Protein AF-A0A2M7PVF5-F1 (afdb_monomer_lite)

pLDDT: mean 81.65, std 15.54, range [36.31, 97.56]

Sequence (244 aa):
MSCNKRNDNIIDPTIKSVNDLKVPSDFDWKTTQTISVIVHLPAIGEVQPLIITNRDASRRYFRGYPEDGSRTINTKITIPAYMHELRLMYNGATGPNMVFITNNSLVYNFNNTTKSATSVGCDLDGFTTYSKGGWGSPANGNNVGQLRDQYFDQVYPGDFVVGNPAQFTVTFNASNDVETYLPGGGQPEVLTQDWLNPGGSEHLGNMADQIIAARLNRDYNQAGFLGVNSTYSLGELVFMDGPF

Secondary structure (DSSP, 8-state):
-PPPPP----------SGGG----TT----SEEEEEEEEE--SSS----EEEE-TTSSSEEEEE--TTS-SEEEEEEEEETT--EEEEE-TTS-S-EEEE-BTTEEEEEGGGTTT---------TT-----HHHHTS---TTSHHHHHHHHHHHH-SS-EEEE-TTS-EEEESSHHHHHHH-S--SS-----S-EES--TT----HHHHHHHHHHHHHHHHHTTSS---SS--GGG--------

Foldseek 3Di:
DDDDDDPPPPPPPPCPDPVSDDDDPPDDPDQKAKAWEKEQADPDDDWAWKWKAAPVRPGTFDTDTDPVPHRIDTDITMDGPPDQWIWIDDPVADDGDIFGQDPRYTHYYSNCRVPPPPCPVPCCPQQDADALQQLLDCDDDPTVLVVLQVCVCVLPVAWDWDDDPVAEIEIEGHSVLSNQPTPAADAADDDPHYHYSDGDPPGNHNVVSRRSRLVVSQSCQVSVSGTDDPPDRSVPDDDPDDDD

Radius of gyration: 26.04 Å; chains: 1; bounding box: 65×78×50 Å

Structure (mmCIF, N/CA/C/O backbone):
data_AF-A0A2M7PVF5-F1
#
_entry.id   AF-A0A2M7PVF5-F1
#
loop_
_atom_site.group_PDB
_atom_site.id
_atom_site.type_symbol
_atom_site.label_atom_id
_atom_site.label_alt_id
_atom_site.label_comp_id
_atom_site.label_asym_id
_atom_site.label_entity_id
_atom_site.label_seq_id
_atom_site.pdbx_PDB_ins_code
_atom_site.Cartn_x
_atom_site.Cartn_y
_atom_site.Cartn_z
_atom_site.occupancy
_atom_site.B_iso_or_equiv
_atom_site.auth_seq_id
_atom_site.auth_comp_id
_atom_site.auth_asym_id
_atom_site.auth_atom_id
_atom_site.pdbx_PDB_model_num
ATOM 1 N N . MET A 1 1 ? -13.019 -59.517 27.140 1.00 38.94 1 MET A N 1
ATOM 2 C CA . MET A 1 1 ? -11.780 -59.715 26.359 1.00 38.94 1 MET A CA 1
ATOM 3 C C . MET A 1 1 ? -11.103 -58.363 26.245 1.00 38.94 1 MET A C 1
ATOM 5 O O . MET A 1 1 ? -11.708 -57.442 25.720 1.00 38.94 1 MET A O 1
ATOM 9 N N . SER A 1 2 ? -9.948 -58.230 26.895 1.00 38.94 2 SER A N 1
ATOM 10 C CA . SER A 1 2 ? -9.222 -56.977 27.130 1.00 38.94 2 SER A CA 1
ATOM 11 C C . SER A 1 2 ? -8.133 -56.789 26.071 1.00 38.94 2 SER A C 1
ATOM 13 O O . SER A 1 2 ? -7.456 -57.758 25.725 1.00 38.94 2 SER A O 1
ATOM 15 N N . CYS A 1 3 ? -7.966 -55.565 25.568 1.00 36.31 3 CYS A N 1
ATOM 16 C CA . CYS A 1 3 ? -6.888 -55.189 24.655 1.00 36.31 3 CYS A CA 1
ATOM 17 C C . CYS A 1 3 ? -5.576 -54.983 25.429 1.00 36.31 3 CYS A C 1
ATOM 19 O O . CYS A 1 3 ? -5.509 -54.177 26.356 1.00 36.31 3 CYS A O 1
ATOM 21 N N . ASN A 1 4 ? -4.524 -55.692 25.017 1.00 45.06 4 ASN A N 1
ATOM 22 C CA . ASN A 1 4 ? -3.164 -55.529 25.529 1.00 45.06 4 ASN A CA 1
ATOM 23 C C . ASN A 1 4 ? -2.601 -54.145 25.170 1.00 45.06 4 ASN A C 1
ATOM 25 O O . ASN A 1 4 ? -2.528 -53.789 23.993 1.00 45.06 4 ASN A O 1
ATOM 29 N N . LYS A 1 5 ? -2.131 -53.395 26.174 1.00 41.81 5 LYS A N 1
ATOM 30 C CA . LYS A 1 5 ? -1.268 -52.225 25.963 1.00 41.81 5 LYS A CA 1
ATOM 31 C C . LYS A 1 5 ? 0.096 -52.702 25.455 1.00 41.81 5 LYS A C 1
ATOM 33 O O . LYS A 1 5 ? 0.780 -53.453 26.149 1.00 41.81 5 LYS A O 1
ATOM 38 N N . ARG A 1 6 ? 0.493 -52.256 24.259 1.00 43.78 6 ARG A N 1
ATOM 39 C CA . ARG A 1 6 ? 1.896 -52.294 23.832 1.00 43.78 6 ARG A CA 1
ATOM 40 C C . ARG A 1 6 ? 2.687 -51.316 24.693 1.00 43.78 6 ARG A C 1
ATOM 42 O O . ARG A 1 6 ? 2.272 -50.178 24.893 1.00 43.78 6 ARG A O 1
ATOM 49 N N . ASN A 1 7 ? 3.791 -51.810 25.231 1.00 50.38 7 ASN A N 1
ATOM 50 C CA . ASN A 1 7 ? 4.696 -51.083 26.100 1.00 50.38 7 ASN A CA 1
ATOM 51 C C . ASN A 1 7 ? 5.793 -50.459 25.227 1.00 50.38 7 ASN A C 1
ATOM 53 O O . ASN A 1 7 ? 6.917 -50.954 25.195 1.00 50.38 7 ASN A O 1
ATOM 57 N N . ASP A 1 8 ? 5.447 -49.417 24.473 1.00 48.19 8 ASP A N 1
ATOM 58 C CA . ASP A 1 8 ? 6.440 -48.640 23.735 1.00 48.19 8 ASP A CA 1
ATOM 59 C C . ASP A 1 8 ? 6.944 -47.533 24.662 1.00 48.19 8 ASP A C 1
ATOM 61 O O . ASP A 1 8 ? 6.365 -46.453 24.771 1.00 48.19 8 ASP A O 1
ATOM 65 N N . ASN A 1 9 ? 8.028 -47.842 25.378 1.00 46.47 9 ASN A N 1
ATOM 66 C CA . ASN A 1 9 ? 8.882 -46.845 26.015 1.00 46.47 9 ASN A CA 1
ATOM 67 C C . ASN A 1 9 ? 9.513 -45.982 24.912 1.00 46.47 9 ASN A C 1
ATOM 69 O O . ASN A 1 9 ? 10.656 -46.206 24.514 1.00 46.47 9 ASN A O 1
ATOM 73 N N . ILE A 1 10 ? 8.769 -45.000 24.403 1.00 45.19 10 ILE A N 1
ATOM 74 C CA . ILE A 1 10 ? 9.362 -43.886 23.669 1.00 45.19 10 ILE A CA 1
ATOM 75 C C . ILE A 1 10 ? 10.062 -43.040 24.727 1.00 45.19 10 ILE A C 1
ATOM 77 O O . ILE A 1 10 ? 9.450 -42.233 25.423 1.00 45.19 10 ILE A O 1
ATOM 81 N N . ILE A 1 11 ? 11.353 -43.305 24.902 1.00 49.53 11 ILE A N 1
ATOM 82 C CA . ILE A 1 11 ? 12.247 -42.409 25.622 1.00 49.53 11 ILE A CA 1
ATOM 83 C C . ILE A 1 11 ? 12.341 -41.164 24.747 1.00 49.53 11 ILE A C 1
ATOM 85 O O . ILE A 1 11 ? 13.079 -41.147 23.765 1.00 49.53 11 ILE A O 1
ATOM 89 N N . ASP A 1 12 ? 11.548 -40.153 25.077 1.00 51.88 12 ASP A N 1
ATOM 90 C CA . ASP A 1 12 ? 11.736 -38.808 24.555 1.00 51.88 12 ASP A CA 1
ATOM 91 C C . ASP A 1 12 ? 13.149 -38.368 24.982 1.00 51.88 12 ASP A C 1
ATOM 93 O O . ASP A 1 12 ? 13.435 -38.363 26.191 1.00 51.88 12 ASP A O 1
ATOM 97 N N . PRO A 1 13 ? 14.096 -38.138 24.050 1.00 59.81 13 PRO A N 1
ATOM 98 C CA . PRO A 1 13 ? 15.472 -37.845 24.410 1.00 59.81 13 PRO A CA 1
ATOM 99 C C . PRO A 1 13 ? 15.503 -36.496 25.122 1.00 59.81 13 PRO A C 1
ATOM 101 O O . PRO A 1 13 ? 15.512 -35.432 24.510 1.00 59.81 13 PRO A O 1
ATOM 104 N N . THR A 1 14 ? 15.520 -36.543 26.450 1.00 61.22 14 THR A N 1
ATOM 105 C CA . THR A 1 14 ? 15.727 -35.366 27.282 1.00 61.22 14 THR A CA 1
ATOM 106 C C . THR A 1 14 ? 17.152 -34.892 27.020 1.00 61.22 14 THR A C 1
ATOM 108 O O . THR A 1 14 ? 18.106 -35.518 27.476 1.00 61.22 14 THR A O 1
ATOM 111 N N . ILE A 1 15 ? 17.298 -33.820 26.241 1.00 59.94 15 ILE A N 1
ATOM 112 C CA . ILE A 1 15 ? 18.573 -33.134 26.014 1.00 59.94 15 ILE A CA 1
ATOM 113 C C . ILE A 1 15 ? 19.030 -32.587 27.376 1.00 59.94 15 ILE A C 1
ATOM 115 O O . ILE A 1 15 ? 18.396 -31.681 27.918 1.00 59.94 15 ILE A O 1
ATOM 119 N N . LYS A 1 16 ? 20.082 -33.164 27.973 1.00 69.75 16 LYS A N 1
ATOM 120 C CA . LYS A 1 16 ? 20.566 -32.797 29.323 1.00 69.75 16 LYS A CA 1
ATOM 121 C C . LYS A 1 16 ? 21.759 -31.847 29.282 1.00 69.75 16 LYS A C 1
ATOM 123 O O . LYS A 1 16 ? 22.075 -31.225 30.294 1.00 69.75 16 LYS A O 1
ATOM 128 N N . SER A 1 17 ? 22.427 -31.735 28.138 1.00 71.62 17 SER A N 1
ATOM 129 C CA . SER A 1 17 ? 23.569 -30.846 27.929 1.00 71.62 17 SER A CA 1
ATOM 130 C C . SER A 1 17 ? 23.665 -30.409 26.467 1.00 71.62 17 SER A C 1
ATOM 132 O O . SER A 1 17 ? 23.202 -31.108 25.570 1.00 71.62 17 SER A O 1
ATOM 134 N N . VAL A 1 18 ? 24.330 -29.278 26.210 1.00 67.25 18 VAL A N 1
ATOM 135 C CA . VAL A 1 18 ? 24.660 -28.794 24.853 1.00 67.25 18 VAL A CA 1
ATOM 136 C C . VAL A 1 18 ? 25.432 -29.853 24.051 1.00 67.25 18 VAL A C 1
ATOM 138 O O . VAL A 1 18 ? 25.310 -29.914 22.833 1.00 67.25 18 VAL A O 1
ATOM 141 N N . ASN A 1 19 ? 26.159 -30.743 24.733 1.00 70.50 19 ASN A N 1
ATOM 142 C CA . ASN A 1 19 ? 26.884 -31.856 24.114 1.00 70.50 19 ASN A CA 1
ATOM 143 C C . ASN A 1 19 ? 25.969 -32.959 23.541 1.00 70.50 19 ASN A C 1
ATOM 145 O O . ASN A 1 19 ? 26.438 -33.772 22.749 1.00 70.50 19 ASN A O 1
ATOM 149 N N . ASP A 1 20 ? 24.686 -32.986 23.917 1.00 73.81 20 ASP A N 1
ATOM 150 C CA . ASP A 1 20 ? 23.694 -33.934 23.390 1.00 73.81 20 ASP A CA 1
ATOM 151 C C . ASP A 1 20 ? 23.038 -33.421 22.091 1.00 73.81 20 ASP A C 1
ATOM 153 O O . ASP A 1 20 ? 22.273 -34.145 21.446 1.00 73.81 20 ASP A O 1
ATOM 157 N N . LEU A 1 21 ? 23.332 -32.177 21.684 1.00 72.25 21 LEU A N 1
ATOM 158 C CA . LEU A 1 21 ? 22.839 -31.597 20.438 1.00 72.25 21 LEU A CA 1
ATOM 159 C C . LEU A 1 21 ? 23.585 -32.210 19.247 1.00 72.25 21 LEU A C 1
ATOM 161 O O . LEU A 1 21 ? 24.752 -31.916 18.988 1.00 72.25 21 LEU A O 1
ATOM 165 N N . LYS A 1 22 ? 22.890 -33.052 18.481 1.00 76.56 22 LYS A N 1
ATOM 166 C CA . LYS A 1 22 ? 23.384 -33.547 17.194 1.00 76.56 22 LYS A CA 1
ATOM 167 C C . LYS A 1 22 ? 23.171 -32.474 16.133 1.00 76.56 22 LYS A C 1
ATOM 169 O O . LYS A 1 22 ? 22.054 -32.293 15.657 1.00 76.56 22 LYS A O 1
ATOM 174 N N . VAL A 1 23 ? 24.240 -31.775 15.765 1.00 69.62 23 VAL A N 1
ATOM 175 C CA . VAL A 1 23 ? 24.229 -30.895 14.593 1.00 69.62 23 VAL A CA 1
ATOM 176 C C . VAL A 1 23 ? 24.182 -31.778 13.338 1.00 69.62 23 VAL A C 1
ATOM 178 O O . VAL A 1 23 ? 25.039 -32.656 13.198 1.00 69.62 23 VAL A O 1
ATOM 181 N N . PRO A 1 24 ? 23.189 -31.603 12.448 1.00 71.12 24 PRO A N 1
ATOM 182 C CA . PRO A 1 24 ? 23.127 -32.327 11.183 1.00 71.12 24 PRO A CA 1
ATOM 183 C C . PRO A 1 24 ? 24.414 -32.147 10.365 1.00 71.12 24 PRO A C 1
ATOM 185 O O . PRO A 1 24 ? 25.023 -31.080 10.376 1.00 71.12 24 PRO A O 1
ATOM 188 N N . SER A 1 25 ? 24.853 -33.184 9.652 1.00 67.19 25 SER A N 1
ATOM 189 C CA . SER A 1 25 ? 26.101 -33.145 8.870 1.00 67.19 25 SER A CA 1
ATOM 190 C C . SER A 1 25 ? 26.062 -32.177 7.679 1.00 67.19 25 SER A C 1
ATOM 192 O O . SER A 1 25 ? 27.102 -31.842 7.122 1.00 67.19 25 SER A O 1
ATOM 194 N N . ASP A 1 26 ? 24.867 -31.752 7.283 1.00 63.41 26 ASP A N 1
ATOM 195 C CA . ASP A 1 26 ? 24.560 -30.769 6.243 1.00 63.41 26 ASP A CA 1
ATOM 196 C C . ASP A 1 26 ? 24.342 -29.351 6.800 1.00 63.41 26 ASP A C 1
ATOM 198 O O . ASP A 1 26 ? 24.035 -28.427 6.046 1.00 63.41 26 ASP A O 1
ATOM 202 N N . PHE A 1 27 ? 24.522 -29.151 8.108 1.00 61.06 27 PHE A N 1
ATOM 203 C CA . PHE A 1 27 ? 24.420 -27.837 8.729 1.00 61.06 27 PHE A CA 1
ATOM 204 C C . PHE A 1 27 ? 25.590 -26.940 8.294 1.00 61.06 27 PHE A C 1
ATOM 206 O O . PHE A 1 27 ? 26.737 -27.128 8.711 1.00 61.06 27 PHE A O 1
ATOM 213 N N . ASP A 1 28 ? 25.305 -25.937 7.459 1.00 63.91 28 ASP A N 1
ATOM 214 C CA . ASP A 1 28 ? 26.292 -24.930 7.067 1.00 63.91 28 ASP A CA 1
ATOM 215 C C . ASP A 1 28 ? 26.445 -23.891 8.189 1.00 63.91 28 ASP A C 1
ATOM 217 O O . ASP A 1 28 ? 25.577 -23.054 8.431 1.00 63.91 28 ASP A O 1
ATOM 221 N N . TRP A 1 29 ? 27.581 -23.939 8.884 1.00 67.50 29 TRP A N 1
ATOM 222 C CA . TRP A 1 29 ? 27.943 -23.006 9.956 1.00 67.50 29 TRP A CA 1
ATOM 223 C C . TRP A 1 29 ? 28.244 -21.584 9.450 1.00 67.50 29 TRP A C 1
ATOM 225 O O . TRP A 1 29 ? 28.550 -20.691 10.249 1.00 67.50 29 TRP A O 1
ATOM 235 N N . LYS A 1 30 ? 28.186 -21.340 8.134 1.00 73.44 30 LYS A N 1
ATOM 236 C CA . LYS A 1 30 ? 28.425 -20.016 7.559 1.00 73.44 30 LYS A CA 1
ATOM 237 C C . LYS A 1 30 ? 27.342 -19.027 7.971 1.00 73.44 30 LYS A C 1
ATOM 239 O O . LYS A 1 30 ? 26.206 -19.047 7.515 1.00 73.44 30 LYS A O 1
ATOM 244 N N . THR A 1 31 ? 27.760 -18.042 8.753 1.00 84.50 31 THR A N 1
ATOM 245 C CA . THR A 1 31 ? 26.940 -16.884 9.133 1.00 84.50 31 THR A CA 1
ATOM 246 C C . THR A 1 31 ? 26.796 -15.860 8.007 1.00 84.50 31 THR A C 1
ATOM 248 O O . THR A 1 31 ? 26.000 -14.924 8.112 1.00 84.50 31 THR A O 1
ATOM 251 N N . THR A 1 32 ? 27.557 -16.023 6.921 1.00 89.50 32 THR A N 1
ATOM 252 C CA . THR A 1 32 ? 27.556 -15.131 5.763 1.00 89.50 32 THR A CA 1
ATOM 253 C C . THR A 1 32 ? 27.497 -15.911 4.461 1.00 89.50 32 THR A C 1
ATOM 255 O O . THR A 1 32 ? 27.997 -17.028 4.361 1.00 89.50 32 THR A O 1
ATOM 258 N N . GLN A 1 33 ? 26.910 -15.291 3.450 1.00 89.94 33 GLN A N 1
ATOM 259 C CA . GLN A 1 33 ? 26.897 -15.771 2.082 1.00 89.94 33 GLN A CA 1
ATOM 260 C C . GLN A 1 33 ? 27.465 -14.689 1.169 1.00 89.94 33 GLN A C 1
ATOM 262 O O . GLN A 1 33 ? 27.233 -13.494 1.374 1.00 89.94 33 GLN A O 1
ATOM 267 N N . THR A 1 34 ? 28.203 -15.110 0.149 1.00 94.56 34 THR A N 1
ATOM 268 C CA . THR A 1 34 ? 28.569 -14.235 -0.962 1.00 94.56 34 THR A CA 1
ATOM 269 C C . THR A 1 34 ? 27.534 -14.404 -2.060 1.00 94.56 34 THR A C 1
ATOM 271 O O . THR A 1 34 ? 27.203 -15.531 -2.435 1.00 94.56 34 THR A O 1
ATOM 274 N N . ILE A 1 35 ? 27.030 -13.284 -2.566 1.00 93.94 35 ILE A N 1
ATOM 275 C CA . ILE A 1 35 ? 26.075 -13.258 -3.669 1.00 93.94 35 ILE A CA 1
ATOM 276 C C . ILE A 1 35 ? 26.649 -12.487 -4.853 1.00 93.94 35 ILE A C 1
ATOM 278 O O . ILE A 1 35 ? 27.395 -11.519 -4.673 1.00 93.94 35 ILE A O 1
ATOM 282 N N . SER A 1 36 ? 26.292 -12.918 -6.058 1.00 95.12 36 SER A N 1
ATOM 283 C CA . SER A 1 36 ? 26.512 -12.150 -7.283 1.00 95.12 36 SER A CA 1
ATOM 284 C C . SER A 1 36 ? 25.448 -11.061 -7.389 1.00 95.12 36 SER A C 1
ATOM 286 O O . SER A 1 36 ? 24.269 -11.320 -7.174 1.00 95.12 36 SER A O 1
ATOM 288 N N . VAL A 1 37 ? 25.859 -9.841 -7.712 1.00 95.00 37 VAL A N 1
ATOM 289 C CA . VAL A 1 37 ? 24.998 -8.664 -7.837 1.00 95.00 37 VAL A CA 1
ATOM 290 C C . VAL A 1 37 ? 25.127 -8.135 -9.252 1.00 95.00 37 VAL A C 1
ATOM 292 O O . VAL A 1 37 ? 26.201 -7.675 -9.640 1.00 95.00 37 VAL A O 1
ATOM 295 N N . ILE A 1 38 ? 24.030 -8.190 -10.001 1.00 93.12 38 ILE A N 1
ATOM 296 C CA . ILE A 1 38 ? 23.936 -7.680 -11.368 1.00 93.12 38 ILE A CA 1
ATOM 297 C C . ILE A 1 38 ? 22.840 -6.621 -11.391 1.00 93.12 38 ILE A C 1
ATOM 299 O O . ILE A 1 38 ? 21.656 -6.938 -11.287 1.00 93.12 38 ILE A O 1
ATOM 303 N N . VAL A 1 39 ? 23.228 -5.353 -11.491 1.00 92.69 39 VAL A N 1
ATOM 304 C CA . VAL A 1 39 ? 22.293 -4.227 -11.444 1.00 92.69 39 VAL A CA 1
ATOM 305 C C . VAL A 1 39 ? 22.476 -3.327 -12.651 1.00 92.69 39 VAL A C 1
ATOM 307 O O . VAL A 1 39 ? 23.522 -2.702 -12.809 1.00 92.69 39 VAL A O 1
ATOM 310 N N . HIS A 1 40 ? 21.441 -3.210 -13.474 1.00 91.19 40 HIS A N 1
ATOM 311 C CA . HIS A 1 40 ? 21.401 -2.233 -14.555 1.00 91.19 40 HIS A CA 1
ATOM 312 C C . HIS A 1 40 ? 20.873 -0.900 -14.014 1.00 91.19 40 HIS A C 1
ATOM 314 O O . HIS A 1 40 ? 19.737 -0.820 -13.553 1.00 91.19 40 HIS A O 1
ATOM 320 N N . LEU A 1 41 ? 21.710 0.132 -14.035 1.00 88.06 41 LEU A N 1
ATOM 321 C CA . LEU A 1 41 ? 21.402 1.499 -13.614 1.00 88.06 41 LEU A CA 1
ATOM 322 C C . LEU A 1 41 ? 20.475 2.196 -14.630 1.00 88.06 41 LEU A C 1
ATOM 324 O O . LEU A 1 41 ? 20.437 1.776 -15.793 1.00 88.06 41 LEU A O 1
ATOM 328 N N . PRO A 1 42 ? 19.743 3.260 -14.234 1.00 84.44 42 PRO A N 1
ATOM 329 C CA . PRO A 1 42 ? 18.903 4.033 -15.153 1.00 84.44 42 PRO A CA 1
ATOM 330 C C . PRO A 1 42 ? 19.675 4.463 -16.401 1.00 84.44 42 PRO A C 1
ATOM 332 O O . PRO A 1 42 ? 20.828 4.849 -16.272 1.00 84.44 42 PRO A O 1
ATOM 335 N N . ALA A 1 43 ? 19.062 4.421 -17.585 1.00 79.50 43 ALA A N 1
ATOM 336 C CA . ALA A 1 43 ? 19.691 4.669 -18.886 1.00 79.50 43 ALA A CA 1
ATOM 337 C C . ALA A 1 43 ? 19.951 6.155 -19.176 1.00 79.50 43 ALA A C 1
ATOM 339 O O . ALA A 1 43 ? 20.780 6.490 -20.021 1.00 79.50 43 ALA A O 1
ATOM 340 N N . ILE A 1 44 ? 19.250 7.036 -18.464 1.00 72.69 44 ILE A N 1
ATOM 341 C CA . ILE A 1 44 ? 19.313 8.491 -18.611 1.00 72.69 44 ILE A CA 1
ATOM 342 C C . ILE A 1 44 ? 19.898 9.144 -17.356 1.00 72.69 44 ILE A C 1
ATOM 344 O O . ILE A 1 44 ? 19.879 8.564 -16.271 1.00 72.69 44 ILE A O 1
ATOM 348 N N . GLY A 1 45 ? 20.410 10.365 -17.513 1.00 72.56 45 GLY A N 1
ATOM 349 C CA . GLY A 1 45 ? 21.034 11.131 -16.433 1.00 72.56 45 GLY A CA 1
ATOM 350 C C . GLY A 1 45 ? 22.459 10.683 -16.104 1.00 72.56 45 GLY A C 1
ATOM 351 O O . GLY A 1 45 ? 22.965 9.699 -16.648 1.00 72.56 45 GLY A O 1
ATOM 352 N N . GLU A 1 46 ? 23.109 11.426 -15.214 1.00 76.12 46 GLU A N 1
ATOM 353 C CA . GLU A 1 46 ? 24.469 11.134 -14.750 1.00 76.12 46 GLU A CA 1
ATOM 354 C C . GLU A 1 46 ? 24.546 9.793 -14.006 1.00 76.12 46 GLU A C 1
ATOM 356 O O . GLU A 1 46 ? 23.612 9.394 -13.298 1.00 76.12 46 GLU A O 1
ATOM 361 N N . VAL A 1 47 ? 25.674 9.093 -14.154 1.00 77.38 47 VAL A N 1
ATOM 362 C CA . VAL A 1 47 ? 25.934 7.853 -13.413 1.00 77.38 47 VAL A CA 1
ATOM 363 C C . VAL A 1 47 ? 26.256 8.203 -11.964 1.00 77.38 47 VAL A C 1
ATOM 365 O O . VAL A 1 47 ? 27.155 8.988 -11.674 1.00 77.38 47 VAL A O 1
ATOM 368 N N . GLN A 1 48 ? 25.508 7.608 -11.041 1.00 80.69 48 GLN A N 1
ATOM 369 C CA . GLN A 1 48 ? 25.627 7.837 -9.605 1.00 80.69 48 GLN A CA 1
ATOM 370 C C . GLN A 1 48 ? 25.919 6.523 -8.865 1.00 80.69 48 GLN A C 1
ATOM 372 O O . GLN A 1 48 ? 25.724 5.439 -9.417 1.00 80.69 48 GLN A O 1
ATOM 377 N N . PRO A 1 49 ? 26.411 6.563 -7.616 1.00 82.56 49 PRO A N 1
ATOM 378 C CA . PRO A 1 49 ? 26.649 5.342 -6.857 1.00 82.56 49 PRO A CA 1
ATOM 379 C C . PRO A 1 49 ? 25.340 4.632 -6.487 1.00 82.56 49 PRO A C 1
ATOM 381 O O . PRO A 1 49 ? 24.475 5.211 -5.828 1.00 82.56 49 PRO A O 1
ATOM 384 N N . LEU A 1 50 ? 25.248 3.344 -6.820 1.00 88.31 50 LEU A N 1
ATOM 385 C CA . LEU A 1 50 ? 24.287 2.418 -6.228 1.00 88.31 50 LEU A CA 1
ATOM 386 C C . LEU A 1 50 ? 24.642 2.191 -4.762 1.00 88.31 50 LEU A C 1
ATOM 388 O O . LEU A 1 50 ? 25.804 1.950 -4.431 1.00 88.31 50 LEU A O 1
ATOM 392 N N . ILE A 1 51 ? 23.635 2.195 -3.898 1.00 88.19 51 ILE A N 1
ATOM 393 C CA . ILE A 1 51 ? 23.752 1.800 -2.497 1.00 88.19 51 ILE A CA 1
ATOM 394 C C . ILE A 1 51 ? 22.890 0.557 -2.270 1.00 88.19 51 ILE A C 1
ATOM 396 O O . ILE A 1 51 ? 21.731 0.521 -2.680 1.00 88.19 51 ILE A O 1
ATOM 400 N N . ILE A 1 52 ? 23.453 -0.448 -1.596 1.00 92.44 52 ILE A N 1
ATOM 401 C CA . ILE A 1 52 ? 22.733 -1.660 -1.185 1.00 92.44 52 ILE A CA 1
ATOM 402 C C . ILE A 1 52 ? 22.759 -1.756 0.336 1.00 92.44 52 ILE A C 1
ATOM 404 O O . ILE A 1 52 ? 23.833 -1.727 0.949 1.00 92.44 52 ILE A O 1
ATOM 408 N N . THR A 1 53 ? 21.586 -1.894 0.943 1.00 89.25 53 THR A N 1
ATOM 409 C CA . THR A 1 53 ? 21.404 -2.017 2.392 1.00 89.25 53 THR A CA 1
ATOM 410 C C . THR A 1 53 ? 20.497 -3.192 2.740 1.00 89.25 53 THR A C 1
ATOM 412 O O . THR A 1 53 ? 19.881 -3.808 1.872 1.00 89.25 53 THR A O 1
ATOM 415 N N . ASN A 1 54 ? 20.384 -3.503 4.028 1.00 84.75 54 ASN A N 1
ATOM 416 C CA . ASN A 1 54 ? 19.238 -4.254 4.538 1.00 84.75 54 ASN A CA 1
ATOM 417 C C . ASN A 1 54 ? 17.949 -3.423 4.399 1.00 84.75 54 ASN A C 1
ATOM 419 O O . ASN A 1 54 ? 17.986 -2.226 4.092 1.00 84.75 54 ASN A O 1
ATOM 423 N N . ARG A 1 55 ? 16.805 -4.079 4.608 1.00 83.56 55 ARG A N 1
ATOM 424 C CA . ARG A 1 55 ? 15.462 -3.512 4.417 1.00 83.56 55 ARG A CA 1
ATOM 425 C C . ARG A 1 55 ? 15.256 -2.155 5.102 1.00 83.56 55 ARG A C 1
ATOM 427 O O . ARG A 1 55 ? 14.771 -1.217 4.475 1.00 83.56 55 ARG A O 1
ATOM 434 N N . ASP A 1 56 ? 15.646 -2.045 6.366 1.00 83.38 56 ASP A N 1
ATOM 435 C CA . ASP A 1 56 ? 15.500 -0.845 7.206 1.00 83.38 56 ASP A CA 1
ATOM 436 C C . ASP A 1 56 ? 16.593 0.218 6.961 1.00 83.38 56 ASP A C 1
ATOM 438 O O . ASP A 1 56 ? 16.565 1.283 7.571 1.00 83.38 56 ASP A O 1
ATOM 442 N N . ALA A 1 57 ? 17.548 -0.053 6.063 1.00 79.62 57 ALA A N 1
ATOM 443 C CA . ALA A 1 57 ? 18.726 0.769 5.792 1.00 79.62 57 ALA A CA 1
ATOM 444 C C . ALA A 1 57 ? 19.684 0.991 6.981 1.00 79.62 57 ALA A C 1
ATOM 446 O O . ALA A 1 57 ? 20.568 1.848 6.894 1.00 79.62 57 ALA A O 1
ATOM 447 N N . SER A 1 58 ? 19.592 0.195 8.050 1.00 81.69 58 SER A N 1
ATOM 448 C CA . SER A 1 58 ? 20.501 0.305 9.203 1.00 81.69 58 SER A CA 1
ATOM 449 C C . SER A 1 58 ? 21.917 -0.210 8.914 1.00 81.69 58 SER A C 1
ATOM 451 O O . SER A 1 58 ? 22.885 0.228 9.539 1.00 81.69 58 SER A O 1
ATOM 453 N N . ARG A 1 59 ? 22.076 -1.103 7.928 1.00 84.19 59 ARG A N 1
ATOM 454 C CA . ARG A 1 59 ? 23.356 -1.688 7.518 1.00 84.19 59 ARG A CA 1
ATOM 455 C C . ARG A 1 59 ? 23.537 -1.647 6.006 1.00 84.19 59 ARG A C 1
ATOM 457 O O . ARG A 1 59 ? 22.733 -2.170 5.239 1.00 84.19 59 ARG A O 1
ATOM 464 N N . ARG A 1 60 ? 24.666 -1.083 5.580 1.00 90.25 60 ARG A N 1
ATOM 465 C CA . ARG A 1 60 ? 25.082 -0.994 4.176 1.00 90.25 60 ARG A CA 1
ATOM 466 C C . ARG A 1 60 ? 26.068 -2.100 3.823 1.00 90.25 60 ARG A C 1
ATOM 468 O O . ARG A 1 60 ? 27.047 -2.302 4.535 1.00 90.25 60 ARG A O 1
ATOM 475 N N . TYR A 1 61 ? 25.823 -2.754 2.695 1.00 91.69 61 TYR A N 1
ATOM 476 C CA . TYR A 1 61 ? 26.652 -3.840 2.165 1.00 91.69 61 TYR A CA 1
ATOM 477 C C . TYR A 1 61 ? 27.446 -3.422 0.933 1.00 91.69 61 TYR A C 1
ATOM 479 O O . TYR A 1 61 ? 28.499 -3.990 0.664 1.00 91.69 61 TYR A O 1
ATOM 487 N N . PHE A 1 62 ? 26.963 -2.420 0.196 1.00 92.75 62 PHE A N 1
ATOM 488 C CA . PHE A 1 62 ? 27.633 -1.942 -1.007 1.00 92.75 62 PHE A CA 1
ATOM 489 C C . PHE A 1 62 ? 27.403 -0.450 -1.236 1.00 92.75 62 PHE A C 1
ATOM 491 O O . PHE A 1 62 ? 26.330 0.085 -0.936 1.00 92.75 62 PHE A O 1
ATOM 498 N N . ARG A 1 63 ? 28.422 0.204 -1.801 1.00 90.31 63 ARG A N 1
ATOM 499 C CA . ARG A 1 63 ? 28.335 1.519 -2.434 1.00 90.31 63 ARG A CA 1
ATOM 500 C C . ARG A 1 63 ? 29.330 1.570 -3.587 1.00 90.31 63 ARG A C 1
ATOM 502 O O . ARG A 1 63 ? 30.520 1.405 -3.343 1.00 90.31 63 ARG A O 1
ATOM 509 N N . GLY A 1 64 ? 28.864 1.849 -4.797 1.00 85.62 64 GLY A N 1
ATOM 510 C CA . GLY A 1 64 ? 29.746 1.945 -5.958 1.00 85.62 64 GLY A CA 1
ATOM 511 C C . GLY A 1 64 ? 29.001 2.246 -7.249 1.00 85.62 64 GLY A C 1
ATOM 512 O O . GLY A 1 64 ? 27.773 2.217 -7.287 1.00 85.62 64 GLY A O 1
ATOM 513 N N . TYR A 1 65 ? 29.755 2.545 -8.296 1.00 85.94 65 TYR A N 1
ATOM 514 C CA . TYR A 1 65 ? 29.273 2.770 -9.656 1.00 85.94 65 TYR A CA 1
ATOM 515 C C . TYR A 1 65 ? 30.246 2.102 -10.644 1.00 85.94 65 TYR A C 1
ATOM 517 O O . TYR A 1 65 ? 31.374 1.799 -10.251 1.00 85.94 65 TYR A O 1
ATOM 525 N N . PRO A 1 66 ? 29.834 1.830 -11.891 1.00 85.19 66 PRO A N 1
ATOM 526 C CA . PRO A 1 66 ? 30.722 1.254 -12.898 1.00 85.19 66 PRO A CA 1
ATOM 527 C C . PRO A 1 66 ? 31.829 2.239 -13.298 1.00 85.19 66 PRO A C 1
ATOM 529 O O . PRO A 1 66 ? 31.551 3.391 -13.625 1.00 85.19 66 PRO A O 1
ATOM 532 N N . GLU A 1 67 ? 33.085 1.793 -13.279 1.00 77.31 67 GLU A N 1
ATOM 533 C CA . GLU A 1 67 ? 34.253 2.616 -13.648 1.00 77.31 67 GLU A CA 1
ATOM 534 C C . GLU A 1 67 ? 34.510 2.642 -15.163 1.00 77.31 67 GLU A C 1
ATOM 536 O O . GLU A 1 67 ? 35.201 3.519 -15.672 1.00 77.31 67 GLU A O 1
ATOM 541 N N . ASP A 1 68 ? 33.921 1.697 -15.894 1.00 78.88 68 ASP A N 1
ATOM 542 C CA . ASP A 1 68 ? 34.044 1.525 -17.345 1.00 78.88 68 ASP A CA 1
ATOM 543 C C . ASP A 1 68 ? 33.071 2.405 -18.151 1.00 78.88 68 ASP A C 1
ATOM 545 O O . ASP A 1 68 ? 32.975 2.284 -19.372 1.00 78.88 68 ASP A O 1
ATOM 549 N N . GLY A 1 69 ? 32.317 3.275 -17.472 1.00 70.00 69 GLY A N 1
ATOM 550 C CA . GLY A 1 69 ? 31.264 4.089 -18.079 1.00 70.00 69 GLY A CA 1
ATOM 551 C C . GLY A 1 69 ? 30.030 3.288 -18.502 1.00 70.00 69 GLY A C 1
ATOM 552 O O . GLY A 1 69 ? 29.102 3.858 -19.081 1.00 70.00 69 GLY A O 1
ATOM 553 N N . SER A 1 70 ? 29.979 1.982 -18.214 1.00 83.94 70 SER A N 1
ATOM 554 C CA . SER A 1 70 ? 28.773 1.190 -18.423 1.00 83.94 70 SER A CA 1
ATOM 555 C C . SER A 1 70 ? 27.686 1.596 -17.425 1.00 83.94 70 SER A C 1
ATOM 557 O O . SER A 1 70 ? 27.920 2.248 -16.408 1.00 83.94 70 SER A O 1
ATOM 559 N N . ARG A 1 71 ? 26.450 1.184 -17.704 1.00 87.38 71 ARG A N 1
ATOM 560 C CA . ARG A 1 71 ? 25.326 1.316 -16.768 1.00 87.38 71 ARG A CA 1
ATOM 561 C C . ARG A 1 71 ? 24.995 -0.012 -16.098 1.00 87.38 71 ARG A C 1
ATOM 563 O O . ARG A 1 71 ? 23.855 -0.226 -15.712 1.00 87.38 71 ARG A O 1
ATOM 570 N N . THR A 1 72 ? 25.965 -0.918 -15.979 1.00 91.38 72 THR A N 1
ATOM 571 C CA . THR A 1 72 ? 25.756 -2.221 -15.340 1.00 91.38 72 THR A CA 1
ATOM 572 C C . THR A 1 72 ? 26.783 -2.435 -14.244 1.00 91.38 72 THR A C 1
ATOM 574 O O . THR A 1 72 ? 27.980 -2.484 -14.491 1.00 91.38 72 THR A O 1
ATOM 577 N N . ILE A 1 73 ? 26.308 -2.604 -13.017 1.00 91.81 73 ILE A N 1
ATOM 578 C CA . ILE A 1 73 ? 27.129 -3.050 -11.899 1.00 91.81 73 ILE A CA 1
ATOM 579 C C . ILE A 1 73 ? 27.100 -4.571 -11.896 1.00 91.81 73 ILE A C 1
ATOM 581 O O . ILE A 1 73 ? 26.039 -5.162 -11.728 1.00 91.81 73 ILE A O 1
ATOM 585 N N . ASN A 1 74 ? 28.263 -5.191 -12.061 1.00 93.06 74 ASN A N 1
ATOM 586 C CA . ASN A 1 74 ? 28.451 -6.626 -11.899 1.00 93.06 74 ASN A CA 1
ATOM 587 C C . ASN A 1 74 ? 29.523 -6.852 -10.831 1.00 93.06 74 ASN A C 1
ATOM 589 O O . ASN A 1 74 ? 30.702 -6.587 -11.058 1.00 93.06 74 ASN A O 1
ATOM 593 N N . THR A 1 75 ? 29.107 -7.260 -9.636 1.00 93.69 75 THR A N 1
ATOM 594 C CA . THR A 1 75 ? 30.007 -7.395 -8.485 1.00 93.69 75 THR A CA 1
ATOM 595 C C . THR A 1 75 ? 29.585 -8.540 -7.573 1.00 93.69 75 THR A C 1
ATOM 597 O O . THR A 1 75 ? 28.541 -9.159 -7.765 1.00 93.69 75 THR A O 1
ATOM 600 N N . LYS A 1 76 ? 30.400 -8.838 -6.563 1.00 95.44 76 LYS A N 1
ATOM 601 C CA . LYS A 1 76 ? 30.076 -9.795 -5.505 1.00 95.44 76 LYS A CA 1
ATOM 602 C C . LYS A 1 76 ? 30.060 -9.080 -4.166 1.00 95.44 76 LYS A C 1
ATOM 604 O O . LYS A 1 76 ? 30.972 -8.311 -3.870 1.00 95.44 76 LYS A O 1
ATOM 609 N N . ILE A 1 77 ? 29.050 -9.360 -3.349 1.00 94.19 77 ILE A N 1
ATOM 610 C CA . ILE A 1 77 ? 28.939 -8.797 -1.997 1.00 94.19 77 ILE A CA 1
ATOM 611 C C . ILE A 1 77 ? 28.753 -9.913 -0.974 1.00 94.19 77 ILE A C 1
ATOM 613 O O . ILE A 1 77 ? 28.160 -10.946 -1.280 1.00 94.19 77 ILE A O 1
ATOM 617 N N . THR A 1 78 ? 29.241 -9.694 0.245 1.00 94.88 78 THR A N 1
ATOM 618 C CA . THR A 1 78 ? 29.067 -10.622 1.367 1.00 94.88 78 THR A CA 1
ATOM 619 C C . THR A 1 78 ? 28.030 -10.068 2.332 1.00 94.88 78 THR A C 1
ATOM 621 O O . THR A 1 78 ? 28.155 -8.945 2.821 1.00 94.88 78 THR A O 1
ATOM 624 N N . ILE A 1 79 ? 27.009 -10.869 2.613 1.00 93.75 79 ILE A N 1
ATOM 625 C CA . ILE A 1 79 ? 25.872 -10.517 3.466 1.00 93.75 79 ILE A CA 1
ATOM 626 C C . ILE A 1 79 ? 25.625 -11.631 4.486 1.00 93.75 79 ILE A C 1
ATOM 628 O O . ILE A 1 79 ? 26.112 -12.745 4.297 1.00 93.75 79 ILE A O 1
ATOM 632 N N . PRO A 1 80 ? 24.870 -11.380 5.564 1.00 91.81 80 PRO A N 1
ATOM 633 C CA . PRO A 1 80 ? 24.440 -12.449 6.455 1.00 91.81 80 PRO A CA 1
ATOM 634 C C . PRO A 1 80 ? 23.650 -13.538 5.712 1.00 91.81 80 PRO A C 1
ATOM 636 O O . PRO A 1 80 ? 22.830 -13.233 4.846 1.00 91.81 80 PRO A O 1
ATOM 639 N N . ALA A 1 81 ? 23.881 -14.806 6.059 1.00 86.38 81 ALA A N 1
ATOM 640 C CA . ALA A 1 81 ? 23.261 -15.952 5.383 1.00 86.38 81 ALA A CA 1
ATOM 641 C C . ALA A 1 81 ? 21.726 -15.996 5.533 1.00 86.38 81 ALA A C 1
ATOM 643 O O . ALA A 1 81 ? 21.042 -16.504 4.654 1.00 86.38 81 ALA A O 1
ATOM 644 N N . TYR A 1 82 ? 21.181 -15.398 6.599 1.00 81.56 82 TYR A N 1
ATOM 645 C CA . TYR A 1 82 ? 19.734 -15.297 6.838 1.00 81.56 82 TYR A CA 1
ATOM 646 C C . TYR A 1 82 ? 19.028 -14.232 5.982 1.00 81.56 82 TYR A C 1
ATOM 648 O O . TYR A 1 82 ? 17.809 -14.088 6.049 1.00 81.56 82 TYR A O 1
ATOM 656 N N . MET A 1 83 ? 19.771 -13.408 5.239 1.00 82.44 83 MET A N 1
ATOM 657 C CA . MET A 1 83 ? 19.166 -12.355 4.432 1.00 82.44 83 MET A CA 1
ATOM 658 C C . MET A 1 83 ? 18.670 -12.916 3.103 1.00 82.44 83 MET A C 1
ATOM 660 O O . MET A 1 83 ? 19.459 -13.405 2.296 1.00 82.44 83 MET A O 1
ATOM 664 N N . HIS A 1 84 ? 17.370 -12.773 2.863 1.00 84.12 84 HIS A N 1
ATOM 665 C CA . HIS A 1 84 ? 16.713 -13.182 1.618 1.00 84.12 84 HIS A CA 1
ATOM 666 C C . HIS A 1 84 ? 16.268 -11.994 0.760 1.00 84.12 84 HIS A C 1
ATOM 668 O O . HIS A 1 84 ? 15.880 -12.178 -0.390 1.00 84.12 84 HIS A O 1
ATOM 674 N N . GLU A 1 85 ? 16.361 -10.776 1.294 1.00 86.81 85 GLU A N 1
ATOM 675 C CA . GLU A 1 85 ? 16.017 -9.538 0.604 1.00 86.81 85 GLU A CA 1
ATOM 676 C C . GLU A 1 85 ? 17.015 -8.423 0.929 1.00 86.81 85 GLU A C 1
ATOM 678 O O . GLU A 1 85 ? 17.607 -8.369 2.013 1.00 86.81 85 GLU A O 1
ATOM 683 N N . LEU A 1 86 ? 17.199 -7.518 -0.027 1.00 91.19 86 LEU A N 1
ATOM 684 C CA . LEU A 1 86 ? 18.047 -6.339 0.081 1.00 91.19 86 LEU A CA 1
ATOM 685 C C . LEU A 1 86 ? 17.313 -5.120 -0.462 1.00 91.19 86 LEU A C 1
ATOM 687 O O . LEU A 1 86 ? 16.479 -5.224 -1.359 1.00 91.19 86 LEU A O 1
ATOM 691 N N . ARG A 1 87 ? 17.665 -3.949 0.060 1.00 88.25 87 ARG A N 1
ATOM 692 C CA . ARG A 1 87 ? 17.183 -2.664 -0.436 1.00 88.25 87 ARG A CA 1
ATOM 693 C C . ARG A 1 87 ? 18.240 -2.037 -1.335 1.00 88.25 87 ARG A C 1
ATOM 695 O O . ARG A 1 87 ? 19.386 -1.862 -0.923 1.00 88.25 87 ARG A O 1
ATOM 702 N N . LEU A 1 88 ? 17.838 -1.663 -2.541 1.00 91.31 88 LEU A N 1
ATOM 703 C CA . LEU A 1 88 ? 18.629 -0.926 -3.515 1.00 91.31 88 LEU A CA 1
ATOM 704 C C . LEU A 1 88 ? 18.184 0.539 -3.534 1.00 91.31 88 LEU A C 1
ATOM 706 O O . LEU A 1 88 ? 16.997 0.873 -3.602 1.00 91.31 88 LEU A O 1
ATOM 710 N N . MET A 1 89 ? 19.162 1.432 -3.488 1.00 82.19 89 MET A N 1
ATOM 711 C CA . MET A 1 89 ? 18.957 2.872 -3.556 1.00 82.19 89 MET A CA 1
ATOM 712 C C . MET A 1 89 ? 19.854 3.444 -4.645 1.00 82.19 89 MET A C 1
ATOM 714 O O . MET A 1 89 ? 21.070 3.252 -4.628 1.00 82.19 89 MET A O 1
ATOM 718 N N . TYR A 1 90 ? 19.247 4.168 -5.575 1.00 83.50 90 TYR A N 1
ATOM 719 C CA . TYR A 1 90 ? 19.944 4.904 -6.617 1.00 83.50 90 TYR A CA 1
ATOM 720 C C . TYR A 1 90 ? 19.313 6.286 -6.716 1.00 83.50 90 TYR A C 1
ATOM 722 O O . TYR A 1 90 ? 18.093 6.413 -6.825 1.00 83.50 90 TYR A O 1
ATOM 730 N N . ASN A 1 91 ? 20.128 7.328 -6.622 1.00 70.25 91 ASN A N 1
ATOM 731 C CA . ASN A 1 91 ? 19.623 8.691 -6.657 1.00 70.25 91 ASN A CA 1
ATOM 732 C C . ASN A 1 91 ? 19.178 9.041 -8.088 1.00 70.25 91 ASN A C 1
ATOM 734 O O . ASN A 1 91 ? 19.924 8.842 -9.044 1.00 70.25 91 ASN A O 1
ATOM 738 N N . GLY A 1 92 ? 17.933 9.499 -8.229 1.00 63.38 92 GLY A N 1
ATOM 739 C CA . GLY A 1 92 ? 17.246 9.634 -9.519 1.00 63.38 92 GLY A CA 1
ATOM 740 C C . GLY A 1 92 ? 16.349 8.448 -9.903 1.00 63.38 92 GLY A C 1
ATOM 741 O O . GLY A 1 92 ? 15.656 8.535 -10.911 1.00 63.38 92 GLY A O 1
ATOM 742 N N . ALA A 1 93 ? 16.311 7.368 -9.111 1.00 66.19 93 ALA A N 1
ATOM 743 C CA . ALA A 1 93 ? 15.324 6.295 -9.258 1.00 66.19 93 ALA A CA 1
ATOM 744 C C . ALA A 1 93 ? 14.172 6.448 -8.247 1.00 66.19 93 ALA A C 1
ATOM 746 O O . ALA A 1 93 ? 14.382 6.868 -7.108 1.00 66.19 93 ALA A O 1
ATOM 747 N N . THR A 1 94 ? 12.951 6.091 -8.649 1.00 61.19 94 THR A N 1
ATOM 748 C CA . THR A 1 94 ? 11.753 6.184 -7.801 1.00 61.19 94 THR A CA 1
ATOM 749 C C . THR A 1 94 ? 11.580 4.936 -6.927 1.00 61.19 94 THR A C 1
ATOM 751 O O . THR A 1 94 ? 11.616 3.820 -7.432 1.00 61.19 94 THR A O 1
ATOM 754 N N . GLY A 1 95 ? 11.304 5.131 -5.632 1.00 64.44 95 GLY A N 1
ATOM 755 C CA . GLY A 1 95 ? 10.806 4.095 -4.714 1.00 64.44 95 GLY A CA 1
ATOM 756 C C . GLY A 1 95 ? 11.861 3.372 -3.854 1.00 64.44 95 GLY A C 1
ATOM 757 O O . GLY A 1 95 ? 13.068 3.494 -4.080 1.00 64.44 95 GLY A O 1
ATOM 758 N N . PRO A 1 96 ? 11.422 2.618 -2.825 1.00 59.50 96 PRO A N 1
ATOM 759 C CA . PRO A 1 96 ? 12.260 1.637 -2.145 1.00 59.50 96 PRO A CA 1
ATOM 760 C C . PRO A 1 96 ? 12.380 0.379 -3.020 1.00 59.50 96 PRO A C 1
ATOM 762 O O . PRO A 1 96 ? 11.438 -0.398 -3.137 1.00 59.50 96 PRO A O 1
ATOM 765 N N . ASN A 1 97 ? 13.539 0.169 -3.642 1.00 80.56 97 ASN A N 1
ATOM 766 C CA . ASN A 1 97 ? 13.754 -0.978 -4.527 1.00 80.56 97 ASN A CA 1
ATOM 767 C C . ASN A 1 97 ? 14.140 -2.199 -3.684 1.00 80.56 97 ASN A C 1
ATOM 769 O O . ASN A 1 97 ? 15.312 -2.386 -3.361 1.00 80.56 97 ASN A O 1
ATOM 773 N N . MET A 1 98 ? 13.156 -2.991 -3.267 1.00 85.19 98 MET A N 1
ATOM 774 C CA . MET A 1 98 ? 13.394 -4.251 -2.560 1.00 85.19 98 MET A CA 1
ATOM 775 C C . MET A 1 98 ? 13.627 -5.372 -3.570 1.00 85.19 98 MET A C 1
ATOM 777 O O . MET A 1 98 ? 12.862 -5.518 -4.521 1.00 85.19 98 MET A O 1
ATOM 781 N N . VAL A 1 99 ? 14.687 -6.154 -3.376 1.00 85.06 99 VAL A N 1
ATOM 782 C CA . VAL A 1 99 ? 15.075 -7.226 -4.297 1.00 85.06 99 VAL A CA 1
ATOM 783 C C . VAL A 1 99 ? 15.376 -8.493 -3.514 1.00 85.06 99 VAL A C 1
ATOM 785 O O . VAL A 1 99 ? 16.168 -8.477 -2.569 1.00 85.06 99 VAL A O 1
ATOM 788 N N . PHE A 1 100 ? 14.747 -9.591 -3.925 1.00 86.00 100 PHE A N 1
ATOM 789 C CA . PHE A 1 100 ? 14.975 -10.911 -3.351 1.00 86.00 100 PHE A CA 1
ATOM 790 C C . PHE A 1 100 ? 16.252 -11.547 -3.898 1.00 86.00 100 PHE A C 1
ATOM 792 O O . PHE A 1 100 ? 16.641 -11.335 -5.047 1.00 86.00 100 PHE A O 1
ATOM 799 N N . ILE A 1 101 ? 16.898 -12.347 -3.057 1.00 85.56 101 ILE A N 1
ATOM 800 C CA . ILE A 1 101 ? 18.082 -13.125 -3.410 1.00 85.56 101 ILE A CA 1
ATOM 801 C C . ILE A 1 101 ? 17.627 -14.531 -3.785 1.00 85.56 101 ILE A 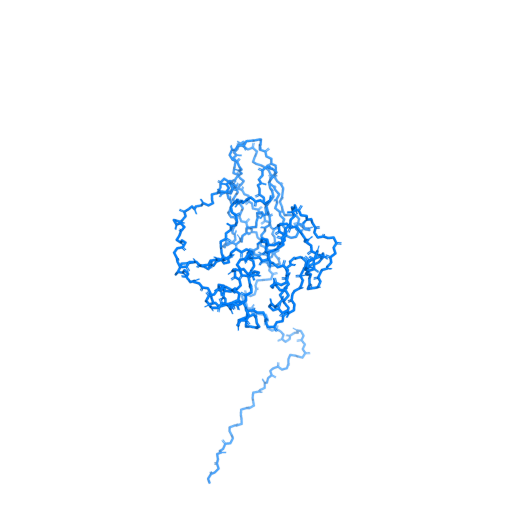C 1
ATOM 803 O O . ILE A 1 101 ? 17.015 -15.232 -2.981 1.00 85.56 101 ILE A O 1
ATOM 807 N N . THR A 1 102 ? 17.977 -14.965 -4.989 1.00 81.56 102 THR A N 1
ATOM 808 C CA . THR A 1 102 ? 17.658 -16.304 -5.500 1.00 81.56 102 THR A CA 1
ATOM 809 C C . THR A 1 102 ? 18.926 -16.957 -6.024 1.00 81.56 102 THR A C 1
ATOM 811 O O . THR A 1 102 ? 19.657 -16.332 -6.790 1.00 81.56 102 THR A O 1
ATOM 814 N N . ASN A 1 103 ? 19.202 -18.205 -5.634 1.00 84.94 103 ASN A N 1
ATOM 815 C CA . ASN A 1 103 ? 20.381 -18.960 -6.087 1.00 84.94 103 ASN A CA 1
ATOM 816 C C . ASN A 1 103 ? 21.708 -18.187 -5.918 1.00 84.94 103 ASN A C 1
ATOM 818 O O . ASN A 1 103 ? 22.511 -18.112 -6.847 1.00 84.94 103 ASN A O 1
ATOM 822 N N . ASN A 1 104 ? 21.914 -17.552 -4.756 1.00 86.56 104 ASN A N 1
ATOM 823 C CA . ASN A 1 104 ? 23.081 -16.700 -4.470 1.00 86.56 104 ASN A CA 1
ATOM 824 C C . ASN A 1 104 ? 23.286 -15.554 -5.478 1.00 86.56 104 ASN A C 1
ATOM 826 O O . ASN A 1 104 ? 24.406 -15.077 -5.673 1.00 86.56 104 ASN A O 1
ATOM 830 N N . SER A 1 105 ? 22.211 -15.097 -6.115 1.00 87.94 105 SER A N 1
ATOM 831 C CA . SER A 1 105 ? 22.235 -14.004 -7.075 1.00 87.94 105 SER A CA 1
ATOM 832 C C . SER A 1 105 ? 21.150 -12.982 -6.762 1.00 87.94 105 SER A C 1
ATOM 834 O O . SER A 1 105 ? 20.038 -13.327 -6.358 1.00 87.94 105 SER A O 1
ATOM 836 N N . LEU A 1 106 ? 21.495 -11.718 -6.967 1.00 90.81 106 LEU A N 1
ATOM 837 C CA . LEU A 1 106 ? 20.592 -10.583 -6.966 1.00 90.81 106 LEU A CA 1
ATOM 838 C C . LEU A 1 106 ? 20.703 -9.916 -8.331 1.00 90.81 106 LEU A C 1
ATOM 840 O O . LEU A 1 106 ? 21.771 -9.427 -8.706 1.00 90.81 106 LEU A O 1
ATOM 844 N N . VAL A 1 107 ? 19.591 -9.884 -9.059 1.00 88.62 107 VAL A N 1
ATOM 845 C CA . VAL A 1 107 ? 19.505 -9.244 -10.372 1.00 88.62 107 VAL A CA 1
ATOM 846 C C . VAL A 1 107 ? 18.451 -8.151 -10.313 1.00 88.62 107 VAL A C 1
ATOM 848 O O . VAL A 1 107 ? 17.331 -8.392 -9.869 1.00 88.62 107 VAL A O 1
ATOM 851 N N . TYR A 1 108 ? 18.804 -6.945 -10.751 1.00 88.88 108 TYR A N 1
ATOM 852 C CA . TYR A 1 108 ? 17.881 -5.817 -10.782 1.00 88.88 108 TYR A CA 1
ATOM 853 C C . TYR A 1 108 ? 18.119 -4.931 -12.001 1.00 88.88 108 TYR A C 1
ATOM 855 O O . TYR A 1 108 ? 19.251 -4.748 -12.442 1.00 88.88 108 TYR A O 1
ATOM 863 N N . ASN A 1 109 ? 17.063 -4.340 -12.548 1.00 88.94 109 ASN A N 1
ATOM 864 C CA . ASN A 1 109 ? 17.188 -3.387 -13.642 1.00 88.94 109 ASN A CA 1
ATOM 865 C C . ASN A 1 109 ? 16.331 -2.158 -13.358 1.00 88.94 109 ASN A C 1
ATOM 867 O O . ASN A 1 109 ? 15.108 -2.220 -13.438 1.00 88.94 109 ASN A O 1
ATOM 871 N N . PHE A 1 110 ? 16.980 -1.030 -13.077 1.00 83.06 110 PHE A N 1
ATOM 872 C CA . PHE A 1 110 ? 16.312 0.243 -12.828 1.00 83.06 110 PHE A CA 1
ATOM 873 C C . PHE A 1 110 ? 15.553 0.779 -14.051 1.00 83.06 110 PHE A C 1
ATOM 875 O O . PHE A 1 110 ? 14.637 1.583 -13.900 1.00 83.06 110 PHE A O 1
ATOM 882 N N . ASN A 1 111 ? 15.887 0.319 -15.260 1.00 77.75 111 ASN A N 1
ATOM 883 C CA . ASN A 1 111 ? 15.143 0.647 -16.482 1.00 77.75 111 ASN A CA 1
ATOM 884 C C . ASN A 1 111 ? 13.849 -0.154 -16.610 1.00 77.75 111 ASN A C 1
ATOM 886 O O . ASN A 1 111 ? 12.936 0.260 -17.312 1.00 77.75 111 ASN A O 1
ATOM 890 N N . ASN A 1 112 ? 13.741 -1.274 -15.893 1.00 70.25 112 ASN A N 1
ATOM 891 C CA . ASN A 1 112 ? 12.472 -1.983 -15.767 1.00 70.25 112 ASN A CA 1
ATOM 892 C C . ASN A 1 112 ? 11.561 -1.291 -14.737 1.00 70.25 112 ASN A C 1
ATOM 894 O O . ASN A 1 112 ? 10.382 -1.616 -14.648 1.00 70.25 112 ASN A O 1
ATOM 898 N N . THR A 1 113 ? 12.094 -0.328 -13.970 1.00 57.19 113 THR A N 1
ATOM 899 C CA . THR A 1 113 ? 11.376 0.409 -12.921 1.00 57.19 113 THR A CA 1
ATOM 900 C C . THR A 1 113 ? 11.212 1.905 -13.190 1.00 57.19 113 THR A C 1
ATOM 902 O O . THR A 1 113 ? 10.668 2.605 -12.337 1.00 57.19 113 THR A O 1
ATOM 905 N N . THR A 1 114 ? 11.552 2.419 -14.382 1.00 48.88 114 THR A N 1
ATOM 906 C CA . THR A 1 114 ? 10.757 3.526 -14.950 1.00 48.88 114 THR A CA 1
ATOM 907 C C . THR A 1 114 ? 9.369 2.957 -15.177 1.00 48.88 114 THR A C 1
ATOM 909 O O . THR A 1 114 ? 9.179 2.369 -16.232 1.00 48.88 114 THR A O 1
ATOM 912 N N . LYS A 1 115 ? 8.492 3.000 -14.154 1.00 42.09 115 LYS A N 1
ATOM 913 C CA . LYS A 1 115 ? 7.165 2.352 -14.083 1.00 42.09 115 LYS A CA 1
ATOM 914 C C . LYS A 1 115 ? 6.725 1.729 -15.418 1.00 42.09 115 LYS A C 1
ATOM 916 O O . LYS A 1 115 ? 5.930 2.297 -16.154 1.00 42.09 115 LYS A O 1
ATOM 921 N N . SER A 1 116 ? 7.272 0.555 -15.707 1.00 40.34 116 SER A N 1
ATOM 922 C CA . SER A 1 116 ? 6.703 -0.391 -16.642 1.00 40.34 116 SER A CA 1
ATOM 923 C C . SER A 1 116 ? 6.142 -1.433 -15.687 1.00 40.34 116 SER A C 1
ATOM 925 O O . SER A 1 116 ? 6.816 -2.373 -15.290 1.00 40.34 116 SER A O 1
ATO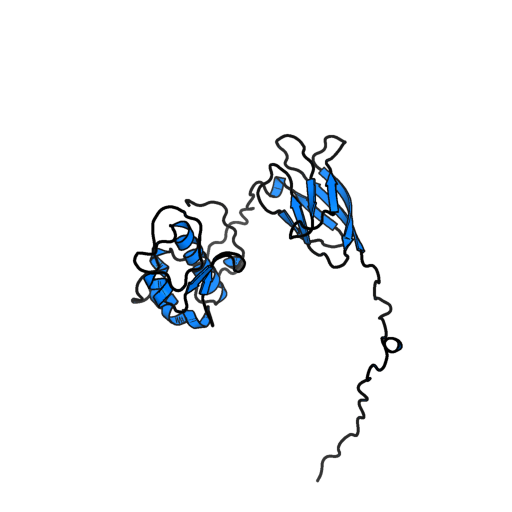M 927 N N . ALA A 1 117 ? 4.949 -1.203 -15.127 1.00 40.22 117 ALA A N 1
ATOM 928 C CA . ALA A 1 117 ? 3.781 -1.834 -15.728 1.00 40.22 117 ALA A CA 1
ATOM 929 C C . ALA A 1 117 ? 4.128 -2.375 -17.111 1.00 40.22 117 ALA A C 1
ATOM 931 O O . ALA A 1 117 ? 3.868 -1.759 -18.140 1.00 40.22 117 ALA A O 1
ATOM 932 N N . THR A 1 118 ? 4.704 -3.575 -17.127 1.00 38.06 118 THR A N 1
ATOM 933 C CA . THR A 1 118 ? 4.215 -4.494 -18.129 1.00 38.06 118 THR A CA 1
ATOM 934 C C . THR A 1 118 ? 2.708 -4.457 -17.938 1.00 38.06 118 THR A C 1
ATOM 936 O O . THR A 1 118 ? 2.186 -4.913 -16.923 1.00 38.06 118 THR A O 1
ATOM 939 N N . SER A 1 119 ? 2.007 -3.827 -18.876 1.00 43.94 119 SER A N 1
ATOM 940 C CA . SER A 1 119 ? 0.629 -4.180 -19.134 1.00 43.94 119 SER A CA 1
ATOM 941 C C . SER A 1 119 ? 0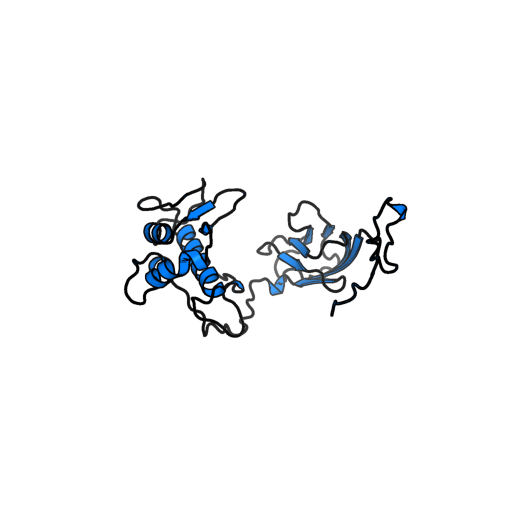.693 -5.625 -19.632 1.00 43.94 119 SER A C 1
ATOM 943 O O . SER A 1 119 ? 0.594 -5.894 -20.828 1.00 43.94 119 SER A O 1
ATOM 945 N N . VAL A 1 120 ? 0.961 -6.571 -18.725 1.00 44.72 120 VAL A N 1
ATOM 946 C CA . VAL A 1 120 ? 0.375 -7.897 -18.845 1.00 44.72 120 VAL A CA 1
ATOM 947 C C . VAL A 1 120 ? -1.089 -7.550 -18.965 1.00 44.72 120 VAL A C 1
ATOM 949 O O . VAL A 1 120 ? -1.577 -6.922 -18.029 1.00 44.72 120 VAL A O 1
ATOM 952 N N . GLY A 1 121 ? -1.667 -7.722 -20.166 1.00 47.41 121 GLY A N 1
ATOM 953 C CA . GLY A 1 121 ? -2.952 -7.122 -20.532 1.00 47.41 121 GLY A CA 1
ATOM 954 C C . GLY A 1 121 ? -3.848 -7.171 -19.313 1.00 47.41 121 GLY A C 1
ATOM 955 O O . GLY A 1 121 ? -4.099 -8.278 -18.848 1.00 47.41 121 GLY A O 1
ATOM 956 N N . CYS A 1 122 ? -4.099 -5.998 -18.705 1.00 53.66 122 CYS A N 1
ATOM 957 C CA . CYS A 1 122 ? -4.676 -5.918 -17.371 1.00 53.66 122 CYS A CA 1
ATOM 958 C C . CYS A 1 122 ? -6.031 -6.578 -17.485 1.00 53.66 122 CYS A C 1
ATOM 960 O O . CYS A 1 122 ? -6.980 -5.953 -17.957 1.00 53.66 122 CYS A O 1
ATOM 962 N N . ASP A 1 123 ? -6.081 -7.852 -17.131 1.00 62.91 123 ASP A N 1
ATOM 963 C CA . ASP A 1 123 ? -7.316 -8.578 -17.058 1.00 62.91 123 ASP A CA 1
ATOM 964 C C . ASP A 1 123 ? -7.989 -8.065 -15.796 1.00 62.91 123 ASP A C 1
ATOM 966 O O . ASP A 1 123 ? -7.764 -8.540 -14.685 1.00 62.91 123 ASP A O 1
ATOM 970 N N . LEU A 1 124 ? -8.686 -6.947 -15.976 1.00 70.00 124 LEU A N 1
ATOM 971 C CA . LEU A 1 124 ? -9.519 -6.352 -14.953 1.00 70.00 124 LEU A CA 1
ATOM 972 C C . LEU A 1 124 ? -10.850 -7.096 -14.862 1.00 70.00 124 LEU A C 1
ATOM 974 O O . LEU A 1 124 ? -11.641 -6.785 -13.968 1.00 70.00 124 LEU A O 1
ATOM 978 N N . ASP A 1 125 ? -11.105 -8.058 -15.760 1.00 77.75 125 ASP A N 1
ATOM 979 C CA . ASP A 1 125 ? -12.340 -8.816 -15.738 1.00 77.75 125 ASP A CA 1
ATOM 980 C C . ASP A 1 125 ? -12.440 -9.557 -14.409 1.00 77.75 125 ASP A C 1
ATOM 982 O O . ASP A 1 125 ? -11.486 -10.125 -13.872 1.00 77.75 125 ASP A O 1
ATOM 986 N N . GLY A 1 126 ? -13.631 -9.491 -13.832 1.00 78.69 126 GLY A N 1
ATOM 987 C CA . GLY A 1 126 ? -13.911 -10.101 -12.546 1.00 78.69 126 GLY A CA 1
ATOM 988 C C . GLY A 1 126 ? -13.490 -9.270 -11.336 1.00 78.69 126 GLY A C 1
ATOM 989 O O . GLY A 1 126 ? -14.080 -9.475 -10.282 1.00 78.69 126 GLY A O 1
ATOM 990 N N . PHE A 1 127 ? -12.600 -8.274 -11.434 1.00 86.19 127 PHE A N 1
ATOM 991 C CA . PHE A 1 127 ? -12.410 -7.356 -10.305 1.00 86.19 127 PHE A CA 1
ATOM 992 C C . PHE A 1 127 ? -13.617 -6.431 -10.142 1.00 86.19 127 PHE A C 1
ATOM 994 O O . PHE A 1 127 ? -14.119 -5.832 -11.089 1.00 86.19 127 PHE A O 1
ATOM 1001 N N . THR A 1 128 ? -14.081 -6.284 -8.903 1.00 89.94 128 THR A N 1
ATOM 1002 C CA . THR A 1 128 ? -15.121 -5.319 -8.532 1.00 89.94 128 THR A CA 1
ATOM 1003 C C . THR A 1 128 ? -14.587 -4.450 -7.409 1.00 89.94 128 THR A C 1
ATOM 1005 O O . THR A 1 128 ? -14.165 -4.968 -6.379 1.00 89.94 128 THR A O 1
ATOM 1008 N N . THR A 1 129 ? -14.603 -3.135 -7.606 1.00 91.31 129 THR A N 1
ATOM 1009 C CA . THR A 1 129 ? -14.215 -2.151 -6.593 1.00 91.31 129 THR A CA 1
ATOM 1010 C C . THR A 1 129 ? -15.281 -1.073 -6.483 1.00 91.31 129 THR A C 1
ATOM 1012 O O . THR A 1 129 ? -16.016 -0.793 -7.431 1.00 91.31 129 THR A O 1
ATOM 1015 N N . TYR A 1 130 ? -15.368 -0.464 -5.308 1.00 94.06 130 TYR A N 1
ATOM 1016 C CA . TYR A 1 130 ? -16.301 0.610 -5.014 1.00 94.06 130 TYR A CA 1
ATOM 1017 C C . TYR A 1 130 ? -15.554 1.868 -4.585 1.00 94.06 130 TYR A C 1
ATOM 1019 O O . TYR A 1 130 ? -14.467 1.820 -4.002 1.00 94.06 130 TYR A O 1
ATOM 1027 N N . SER A 1 131 ? -16.146 3.016 -4.902 1.00 93.69 131 SER A N 1
ATOM 1028 C CA . SER A 1 131 ? -15.613 4.317 -4.509 1.00 93.69 131 SER A CA 1
ATOM 1029 C C . SER A 1 131 ? -15.774 4.545 -3.006 1.00 93.69 131 SER A C 1
ATOM 1031 O O . SER A 1 131 ? -16.595 3.898 -2.351 1.00 93.69 131 SER A O 1
ATOM 1033 N N . LYS A 1 132 ? -15.063 5.545 -2.470 1.00 92.56 132 LYS A N 1
ATOM 1034 C CA . LYS A 1 132 ? -15.284 6.028 -1.099 1.00 92.56 132 LYS A CA 1
ATOM 1035 C C . LYS A 1 132 ? -16.755 6.356 -0.806 1.00 92.56 132 LYS A C 1
ATOM 1037 O O . LYS A 1 132 ? -17.251 6.028 0.261 1.00 92.56 132 LYS A O 1
ATOM 1042 N N . GLY A 1 133 ? -17.477 6.929 -1.775 1.00 92.44 133 GLY A N 1
ATOM 1043 C CA . GLY A 1 133 ? -18.904 7.233 -1.629 1.00 92.44 133 GLY A CA 1
ATOM 1044 C C . GLY A 1 133 ? -19.784 5.984 -1.613 1.00 92.44 133 GLY A C 1
ATOM 1045 O O . GLY A 1 133 ? -20.783 5.952 -0.904 1.00 92.44 133 GLY A O 1
ATOM 1046 N N . GLY A 1 134 ? -19.395 4.935 -2.344 1.00 94.56 134 GLY A N 1
ATOM 1047 C CA . GLY A 1 134 ? -20.051 3.634 -2.255 1.00 94.56 134 GLY A CA 1
ATOM 1048 C C . GLY A 1 134 ? -19.912 3.049 -0.853 1.00 94.56 134 GLY A C 1
ATOM 1049 O O . GLY A 1 134 ? -20.920 2.785 -0.207 1.00 94.56 134 GLY A O 1
ATOM 1050 N N . TRP A 1 135 ? -18.676 2.899 -0.368 1.00 96.19 135 TRP A N 1
ATOM 1051 C CA . TRP A 1 135 ? -18.391 2.337 0.960 1.00 96.19 135 TRP A CA 1
ATOM 1052 C C . TRP A 1 135 ? -18.999 3.135 2.119 1.00 96.19 135 TRP A C 1
ATOM 1054 O O . TRP A 1 135 ? -19.292 2.550 3.156 1.00 96.19 135 TRP A O 1
ATOM 1064 N N . GLY A 1 136 ? -19.214 4.438 1.935 1.00 94.94 136 GLY A N 1
ATOM 1065 C CA . GLY A 1 136 ? -19.916 5.314 2.875 1.00 94.94 136 GLY A CA 1
ATOM 1066 C C . GLY A 1 136 ? -21.435 5.382 2.708 1.00 94.94 136 GLY A C 1
ATOM 1067 O O . GLY A 1 136 ? -22.112 6.082 3.447 1.00 94.94 136 GLY A O 1
ATOM 1068 N N . SER A 1 137 ? -22.010 4.693 1.720 1.00 95.69 137 SER A N 1
ATOM 1069 C CA . SER A 1 137 ? -23.458 4.739 1.509 1.00 95.69 137 SER A CA 1
ATOM 1070 C C . SER A 1 137 ? -24.201 3.978 2.613 1.00 95.69 137 SER A C 1
ATOM 1072 O O . SER A 1 137 ? -23.747 2.895 2.997 1.00 95.69 137 SER A O 1
ATOM 1074 N N . PRO A 1 138 ? -25.381 4.462 3.049 1.00 95.50 138 PRO A N 1
ATOM 1075 C CA . PRO A 1 138 ? -26.267 3.695 3.912 1.00 95.50 138 PRO A CA 1
ATOM 1076 C C . PRO A 1 138 ? -26.631 2.361 3.276 1.00 95.50 138 PRO A C 1
ATOM 1078 O O . PRO A 1 138 ? -26.876 2.284 2.065 1.00 95.50 138 PRO A O 1
ATOM 1081 N N . ALA A 1 139 ? -26.704 1.310 4.082 1.00 95.12 139 ALA A N 1
ATOM 1082 C CA . ALA A 1 139 ? -27.028 -0.020 3.604 1.00 95.12 139 ALA A CA 1
ATOM 1083 C C . ALA A 1 139 ? -28.473 -0.084 3.071 1.00 95.12 139 AL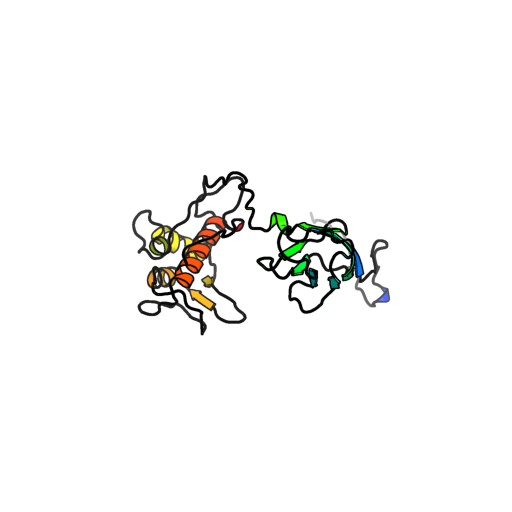A A C 1
ATOM 1085 O O . ALA A 1 139 ? -29.439 -0.118 3.833 1.00 95.12 139 ALA A O 1
ATOM 1086 N N . ASN A 1 140 ? -28.641 -0.164 1.747 1.00 92.38 140 ASN A N 1
ATOM 1087 C CA . ASN A 1 140 ? -29.952 -0.256 1.106 1.00 92.38 140 ASN A CA 1
ATOM 1088 C C . ASN A 1 140 ? -29.925 -1.145 -0.149 1.00 92.38 140 ASN A C 1
ATOM 1090 O O . ASN A 1 140 ? -29.139 -0.924 -1.074 1.00 92.38 140 ASN A O 1
ATOM 1094 N N . GLY A 1 141 ? -30.825 -2.131 -0.201 1.00 89.94 141 GLY A N 1
ATOM 1095 C CA . GLY A 1 141 ? -30.984 -3.014 -1.355 1.00 89.94 141 GLY A CA 1
ATOM 1096 C C . GLY A 1 141 ? -29.732 -3.850 -1.619 1.00 89.94 141 GLY A C 1
ATOM 1097 O O . GLY A 1 141 ? -29.292 -4.589 -0.751 1.00 89.94 141 GLY A O 1
ATOM 1098 N N . ASN A 1 142 ? -29.164 -3.726 -2.819 1.00 87.50 142 ASN A N 1
ATOM 1099 C CA . ASN A 1 142 ? -27.967 -4.466 -3.242 1.00 87.50 142 ASN A CA 1
ATOM 1100 C C . ASN A 1 142 ? -26.735 -3.553 -3.373 1.00 87.50 142 ASN A C 1
ATOM 1102 O O . ASN A 1 142 ? -25.882 -3.784 -4.229 1.00 87.50 142 ASN A O 1
ATOM 1106 N N . ASN A 1 143 ? -26.668 -2.462 -2.603 1.00 94.38 143 ASN A N 1
ATOM 1107 C CA . ASN A 1 143 ? -25.515 -1.563 -2.639 1.00 94.38 143 ASN A CA 1
ATOM 1108 C C . ASN A 1 143 ? -24.344 -2.088 -1.786 1.00 94.38 143 ASN A C 1
ATOM 1110 O O . ASN A 1 143 ? -24.492 -2.985 -0.960 1.00 94.38 143 ASN A O 1
ATOM 1114 N N . VAL A 1 144 ? -23.159 -1.503 -1.967 1.00 96.12 144 VAL A N 1
ATOM 1115 C CA . VAL A 1 144 ? -21.966 -1.909 -1.205 1.00 96.12 144 VAL A CA 1
ATOM 1116 C C . VAL A 1 144 ? -22.073 -1.585 0.294 1.00 96.12 144 VAL A C 1
ATOM 1118 O O . VAL A 1 144 ? -21.426 -2.251 1.090 1.00 96.12 144 VAL A O 1
ATOM 1121 N N . GLY A 1 145 ? -22.934 -0.648 0.708 1.00 96.50 145 GLY A N 1
ATOM 1122 C CA . GLY A 1 145 ? -23.238 -0.423 2.127 1.00 96.50 145 GLY A CA 1
ATOM 1123 C C . GLY A 1 145 ? -23.829 -1.668 2.803 1.00 96.50 145 GLY A C 1
ATOM 1124 O O . GLY A 1 145 ? -23.422 -2.022 3.903 1.00 96.50 145 GLY A O 1
ATOM 11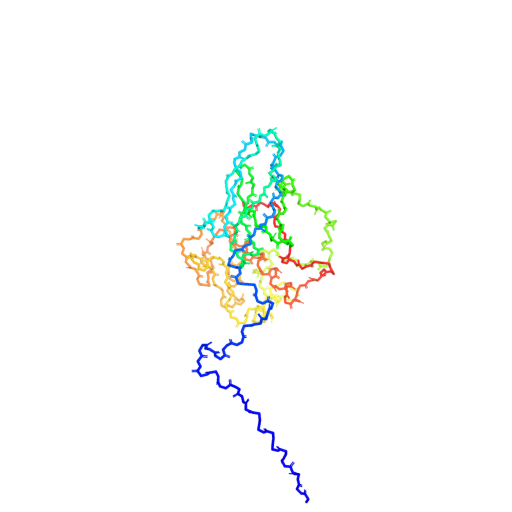25 N N . GLN A 1 146 ? -24.711 -2.403 2.110 1.00 96.31 146 GLN A N 1
ATOM 1126 C CA . GLN A 1 146 ? -25.224 -3.696 2.592 1.00 96.31 146 GLN A CA 1
ATOM 1127 C C . GLN A 1 146 ? -24.128 -4.755 2.667 1.00 96.31 146 GLN A C 1
ATOM 1129 O O . GLN A 1 146 ? -24.049 -5.480 3.654 1.00 96.31 146 GLN A O 1
ATOM 1134 N N . LEU A 1 147 ? -23.246 -4.812 1.663 1.00 96.19 147 LEU A N 1
ATOM 1135 C CA . LEU A 1 147 ? -22.101 -5.723 1.685 1.00 96.19 147 LEU A CA 1
ATOM 1136 C C . LEU A 1 147 ? -21.177 -5.424 2.874 1.00 96.19 147 LEU A C 1
ATOM 1138 O O . LEU A 1 147 ? -20.760 -6.346 3.573 1.00 96.19 147 LEU A O 1
ATOM 1142 N N . ARG A 1 148 ? -20.891 -4.138 3.109 1.00 97.06 148 ARG A N 1
ATOM 1143 C CA . ARG A 1 148 ? -20.091 -3.658 4.233 1.00 97.06 148 ARG A CA 1
ATOM 1144 C C . ARG A 1 148 ? -20.695 -4.136 5.549 1.00 97.06 148 ARG A C 1
ATOM 1146 O O . ARG A 1 148 ? -20.028 -4.833 6.296 1.00 97.06 148 ARG A O 1
ATOM 1153 N N . ASP A 1 149 ? -21.958 -3.820 5.811 1.00 96.94 149 ASP A N 1
ATOM 1154 C CA . ASP A 1 149 ? -22.593 -4.152 7.091 1.00 96.94 149 ASP A CA 1
ATOM 1155 C C . ASP A 1 149 ? -22.742 -5.658 7.312 1.00 96.94 149 ASP A C 1
ATOM 1157 O O . ASP A 1 149 ? -22.563 -6.143 8.425 1.00 96.94 149 ASP A O 1
ATOM 1161 N N . GLN A 1 150 ? -23.030 -6.416 6.254 1.00 96.19 150 GLN A N 1
ATOM 1162 C CA . GLN A 1 150 ? -23.232 -7.859 6.351 1.00 96.19 150 GLN A CA 1
ATOM 1163 C C . GLN A 1 150 ? -21.941 -8.628 6.668 1.00 96.19 150 GLN A C 1
ATOM 1165 O O . GLN A 1 150 ? -21.992 -9.656 7.350 1.00 96.19 150 GLN A O 1
ATOM 1170 N N . TYR A 1 151 ? -20.802 -8.176 6.139 1.00 96.81 151 TYR A N 1
ATOM 1171 C CA . TYR A 1 151 ? -19.556 -8.945 6.167 1.00 96.81 151 TYR A CA 1
ATOM 1172 C C . TYR A 1 151 ? -18.419 -8.275 6.943 1.00 96.81 151 TYR A C 1
ATOM 1174 O O . TYR A 1 151 ? -17.345 -8.869 7.031 1.00 96.81 151 TYR A O 1
ATOM 1182 N N . PHE A 1 152 ? -18.637 -7.101 7.547 1.00 97.06 152 PHE A N 1
ATOM 1183 C CA . PHE A 1 152 ? -17.596 -6.362 8.270 1.00 97.06 152 PHE A CA 1
ATOM 1184 C C . PHE A 1 152 ? -16.845 -7.228 9.279 1.00 97.06 152 PHE A C 1
ATOM 1186 O O . PHE A 1 152 ? -15.635 -7.361 9.152 1.00 97.06 152 PHE A O 1
ATOM 1193 N N . ASP A 1 153 ? -17.552 -7.903 10.185 1.00 96.00 153 ASP A N 1
ATOM 1194 C CA . ASP A 1 153 ? -16.932 -8.727 11.234 1.00 96.00 153 ASP A CA 1
ATOM 1195 C C . ASP A 1 153 ? -16.224 -9.979 10.679 1.00 96.00 153 ASP A C 1
ATOM 1197 O O . ASP A 1 153 ? -15.349 -10.558 11.324 1.00 96.00 153 ASP A O 1
ATOM 1201 N N . GLN A 1 154 ? -16.595 -10.424 9.472 1.00 95.25 154 GLN A N 1
ATOM 1202 C CA . GLN A 1 154 ? -15.930 -11.544 8.796 1.00 95.25 154 GLN A CA 1
ATOM 1203 C C . GLN A 1 154 ? -14.625 -11.096 8.131 1.00 95.25 154 GLN A C 1
ATOM 1205 O O . GLN A 1 154 ? -13.642 -11.836 8.143 1.00 95.25 154 GLN A O 1
ATOM 1210 N N . VAL A 1 155 ? -14.610 -9.890 7.557 1.00 96.19 155 VAL A N 1
ATOM 1211 C CA . VAL A 1 155 ? -13.413 -9.282 6.954 1.00 96.19 155 VAL A CA 1
ATOM 1212 C C . VAL A 1 155 ? -12.463 -8.760 8.036 1.00 96.19 155 VAL A C 1
ATOM 1214 O O . VAL A 1 155 ? -11.245 -8.889 7.911 1.00 96.19 155 VAL A O 1
ATOM 1217 N N . TYR A 1 156 ? -13.023 -8.231 9.122 1.00 96.44 156 TYR A N 1
ATOM 1218 C CA . TYR A 1 156 ? -12.325 -7.653 10.261 1.00 96.44 156 TYR A CA 1
ATOM 1219 C C . TYR A 1 156 ? -12.836 -8.294 11.563 1.00 96.44 156 TYR A C 1
ATOM 1221 O O . TYR A 1 156 ? -13.721 -7.752 12.214 1.00 96.44 156 TYR A O 1
ATOM 1229 N N . PRO A 1 157 ? -12.254 -9.427 12.006 1.00 91.44 157 PRO A N 1
ATOM 1230 C CA . PRO A 1 157 ? -12.592 -10.068 13.290 1.00 91.44 157 PRO A CA 1
ATOM 1231 C C . PRO A 1 157 ? -12.228 -9.247 14.547 1.00 91.44 157 PRO A C 1
ATOM 1233 O O . PRO A 1 157 ? -12.272 -9.756 15.666 1.00 91.44 157 PRO A O 1
ATOM 1236 N N . GLY A 1 158 ? -11.798 -8.005 14.353 1.00 89.56 158 GLY A N 1
ATOM 1237 C CA . GLY A 1 158 ? -11.397 -7.016 15.340 1.00 89.56 158 GLY A CA 1
ATOM 1238 C C . GLY A 1 158 ? -11.489 -5.647 14.671 1.00 89.56 158 GLY A C 1
ATOM 1239 O O . GLY A 1 158 ? -12.318 -5.448 13.789 1.00 89.56 158 GLY A O 1
ATOM 1240 N N . ASP A 1 159 ? -10.606 -4.720 15.020 1.00 93.56 159 ASP A N 1
ATOM 1241 C CA . ASP A 1 159 ? -10.706 -3.368 14.476 1.00 93.56 159 ASP A CA 1
ATOM 1242 C C . ASP A 1 159 ? -10.174 -3.259 13.041 1.00 93.56 159 ASP A C 1
ATOM 1244 O O . ASP A 1 159 ? -9.133 -3.826 12.684 1.00 93.56 159 ASP A O 1
ATOM 1248 N N . PHE A 1 160 ? -10.845 -2.446 12.224 1.00 96.88 160 PHE A N 1
ATOM 1249 C CA . PHE A 1 160 ? -10.318 -2.028 10.934 1.00 96.88 160 PHE A CA 1
ATOM 1250 C C . PHE A 1 160 ? -9.372 -0.838 11.123 1.00 96.88 160 PHE A C 1
ATOM 1252 O O . PHE A 1 160 ? -9.798 0.293 11.348 1.00 96.88 160 PHE A O 1
ATOM 1259 N N . VAL A 1 161 ? -8.069 -1.105 11.019 1.00 96.62 161 VAL A N 1
ATOM 1260 C CA . VAL A 1 161 ? -7.006 -0.114 11.240 1.00 96.62 161 VAL A CA 1
ATOM 1261 C C . VAL A 1 161 ? -6.302 0.237 9.929 1.00 96.62 161 VAL A C 1
ATOM 1263 O O . VAL A 1 161 ? -5.794 -0.635 9.216 1.00 96.62 161 VAL A O 1
ATOM 1266 N N . VAL A 1 162 ? -6.208 1.534 9.635 1.00 94.06 162 VAL A N 1
ATOM 1267 C CA . VAL A 1 162 ? -5.512 2.093 8.468 1.00 94.06 162 VAL A CA 1
ATOM 1268 C C . VAL A 1 162 ? -4.461 3.100 8.931 1.00 94.06 162 VAL A C 1
ATOM 1270 O O . VAL A 1 162 ? -4.742 3.964 9.750 1.00 94.06 162 VAL A O 1
ATOM 1273 N N . GLY A 1 163 ? -3.241 3.021 8.399 1.00 91.19 163 GLY A N 1
ATOM 1274 C CA . GLY A 1 163 ? -2.150 3.944 8.734 1.00 91.19 163 GLY A CA 1
ATOM 1275 C C . GLY A 1 163 ? -0.870 3.219 9.136 1.00 91.19 163 GLY A C 1
ATOM 1276 O O . GLY A 1 163 ? -0.628 2.087 8.711 1.00 91.19 163 GLY A O 1
ATOM 1277 N N . ASN A 1 164 ? -0.034 3.883 9.935 1.00 88.19 164 ASN A N 1
ATOM 1278 C CA . ASN A 1 164 ? 1.228 3.339 10.427 1.00 88.19 164 ASN A CA 1
ATOM 1279 C C . ASN A 1 164 ? 1.154 3.144 11.952 1.00 88.19 164 ASN A C 1
ATOM 1281 O O . ASN A 1 164 ? 1.208 4.142 12.668 1.00 88.19 164 ASN A O 1
ATOM 1285 N N . PRO A 1 165 ? 1.133 1.899 12.466 1.00 85.25 165 PRO A N 1
ATOM 1286 C CA . PRO A 1 165 ? 1.079 1.624 13.907 1.00 85.25 165 PRO A CA 1
ATOM 1287 C C . PRO A 1 165 ? 2.247 2.194 14.728 1.00 85.25 165 PRO A C 1
ATOM 1289 O O . PRO A 1 165 ? 2.146 2.295 15.943 1.00 85.25 165 PRO A O 1
ATOM 1292 N N . ALA A 1 166 ? 3.371 2.541 14.090 1.00 87.81 166 ALA A N 1
ATOM 1293 C CA . ALA A 1 166 ? 4.505 3.189 14.752 1.00 87.81 166 ALA A CA 1
ATOM 1294 C C . ALA A 1 166 ? 4.404 4.728 14.778 1.00 87.81 166 ALA A C 1
ATOM 1296 O O . ALA A 1 166 ? 5.289 5.386 15.324 1.00 87.81 166 ALA A O 1
ATOM 1297 N N . GLN A 1 167 ? 3.384 5.303 14.135 1.00 92.12 167 GLN A N 1
ATOM 1298 C CA . GLN A 1 167 ? 3.137 6.742 14.084 1.00 92.12 167 GLN A CA 1
ATOM 1299 C C . GLN A 1 167 ? 1.672 7.034 14.402 1.00 92.12 167 GLN A C 1
ATOM 1301 O O . GLN A 1 167 ? 1.353 7.199 15.569 1.00 92.12 167 GLN A O 1
ATOM 1306 N N . PHE A 1 168 ? 0.814 7.091 13.379 1.00 95.94 168 PHE A N 1
ATOM 1307 C CA . PHE A 1 168 ? -0.596 7.437 13.508 1.00 95.94 168 PHE A CA 1
ATOM 1308 C C . PHE A 1 168 ? -1.474 6.515 12.670 1.00 95.94 168 PHE A C 1
ATOM 1310 O O . PHE A 1 168 ? -1.120 6.123 11.547 1.00 95.94 168 PHE A O 1
ATOM 1317 N N . THR A 1 169 ? -2.637 6.206 13.225 1.00 96.31 169 THR A N 1
ATOM 1318 C CA . THR A 1 169 ? -3.629 5.293 12.671 1.00 96.31 169 THR A CA 1
ATOM 1319 C C . THR A 1 169 ? -5.029 5.890 12.716 1.00 96.31 169 THR A C 1
ATOM 1321 O O . THR A 1 169 ? -5.333 6.769 13.518 1.00 96.31 169 THR A O 1
ATOM 1324 N N . VAL A 1 170 ? -5.886 5.395 11.833 1.00 96.75 170 VAL A N 1
ATOM 1325 C CA . VAL A 1 170 ? -7.332 5.582 11.865 1.00 96.75 170 VAL A CA 1
ATOM 1326 C C . VAL A 1 170 ? -7.945 4.215 12.112 1.00 96.75 170 VAL A C 1
ATOM 1328 O O . VAL A 1 170 ? -7.663 3.273 11.370 1.00 96.75 170 VAL A O 1
ATOM 1331 N N . THR A 1 171 ? -8.745 4.109 13.163 1.00 97.38 171 THR A N 1
ATOM 1332 C CA . THR A 1 171 ? -9.345 2.856 13.619 1.00 97.38 171 THR A CA 1
ATOM 1333 C C . THR A 1 171 ? -10.860 2.945 13.529 1.00 97.38 171 THR A C 1
ATOM 1335 O O . THR A 1 171 ? -11.433 3.918 14.009 1.00 97.38 171 THR A O 1
ATOM 1338 N N . PHE A 1 172 ? -11.489 1.927 12.945 1.00 97.56 172 PHE A N 1
ATOM 1339 C CA . PHE A 1 172 ? -12.938 1.741 12.906 1.00 97.56 172 PHE A CA 1
ATOM 1340 C C . PHE A 1 172 ? -13.296 0.443 13.632 1.00 97.56 172 PHE A C 1
ATOM 1342 O O . PHE A 1 172 ? -12.809 -0.624 13.250 1.00 97.56 172 PHE A O 1
ATOM 1349 N N . ASN A 1 173 ? -14.130 0.521 14.669 1.00 96.69 173 ASN A N 1
ATOM 1350 C CA . ASN A 1 173 ? -14.537 -0.660 15.437 1.00 96.69 173 ASN A CA 1
ATOM 1351 C C . ASN A 1 173 ? -15.726 -1.390 14.800 1.00 96.69 173 ASN A C 1
ATOM 1353 O O . ASN A 1 173 ? -15.905 -2.581 15.041 1.00 96.69 173 ASN A O 1
ATOM 1357 N N . ALA A 1 174 ? -16.541 -0.692 14.007 1.00 96.12 174 ALA A N 1
ATOM 1358 C CA . ALA A 1 174 ? -17.723 -1.253 13.368 1.00 96.12 174 ALA A CA 1
ATOM 1359 C C . ALA A 1 174 ? -17.954 -0.704 11.952 1.00 96.12 174 ALA A C 1
ATOM 1361 O O . ALA A 1 174 ? -17.453 0.354 11.559 1.00 96.12 174 ALA A O 1
ATOM 1362 N N . SER A 1 175 ? -18.803 -1.401 11.190 1.00 96.06 175 SER A N 1
ATOM 1363 C CA . SER A 1 175 ? -19.195 -0.988 9.835 1.00 96.06 175 SER A CA 1
ATOM 1364 C C . SER A 1 175 ? -19.857 0.394 9.803 1.00 96.06 175 SER A C 1
ATOM 1366 O O . SER A 1 175 ? -19.614 1.177 8.885 1.00 96.06 175 SER A O 1
ATOM 1368 N N . ASN A 1 176 ? -20.646 0.721 10.832 1.00 95.31 176 ASN A N 1
ATOM 1369 C CA . ASN A 1 176 ? -21.318 2.011 10.964 1.00 95.31 176 ASN A CA 1
ATOM 1370 C C . ASN A 1 176 ? -20.327 3.175 11.144 1.00 95.31 176 ASN A C 1
ATOM 1372 O O . ASN A 1 176 ? -20.621 4.297 10.733 1.00 95.31 176 ASN A O 1
ATOM 1376 N N . ASP A 1 177 ? -19.147 2.928 11.717 1.00 95.94 177 ASP A N 1
ATOM 1377 C CA . ASP A 1 177 ? -18.118 3.964 11.860 1.00 95.94 177 ASP A CA 1
ATOM 1378 C C . ASP A 1 177 ? -17.527 4.314 10.486 1.00 95.94 177 ASP A C 1
ATOM 1380 O O . ASP A 1 177 ? -17.318 5.483 10.168 1.00 95.94 177 ASP A O 1
ATOM 1384 N N . VAL A 1 178 ? -17.356 3.307 9.621 1.00 95.81 178 VAL A N 1
ATOM 1385 C CA . VAL A 1 178 ? -16.970 3.509 8.216 1.00 95.81 178 VAL A CA 1
ATOM 1386 C C . VAL A 1 178 ? -18.069 4.239 7.437 1.00 95.81 178 VAL A C 1
ATOM 1388 O O . VAL A 1 178 ? -17.748 5.129 6.649 1.00 95.81 178 VAL A O 1
ATOM 1391 N N . GLU A 1 179 ? -19.348 3.902 7.660 1.00 95.19 179 GLU A N 1
ATOM 1392 C CA . GLU A 1 179 ? -20.483 4.644 7.079 1.00 95.19 179 GLU A CA 1
ATOM 1393 C C . GLU A 1 179 ? -20.447 6.116 7.466 1.00 95.19 179 GLU A C 1
ATOM 1395 O O . GLU A 1 179 ? -20.578 6.990 6.620 1.00 95.19 179 GLU A O 1
ATOM 1400 N N . THR A 1 180 ? -20.263 6.383 8.756 1.00 93.69 180 THR A N 1
ATOM 1401 C CA . THR A 1 180 ? -20.335 7.738 9.307 1.00 93.69 180 THR A CA 1
ATOM 1402 C C . THR A 1 180 ? -19.168 8.602 8.830 1.00 93.69 180 THR A C 1
ATOM 1404 O O . THR A 1 180 ? -19.307 9.821 8.701 1.00 93.69 180 THR A O 1
ATOM 1407 N N . TYR A 1 181 ? -18.017 7.983 8.574 1.00 94.00 181 TYR A N 1
ATOM 1408 C CA . TYR A 1 181 ? -16.823 8.666 8.100 1.00 94.00 181 TYR A CA 1
ATOM 1409 C C . TYR A 1 181 ? -16.834 8.939 6.590 1.00 94.00 181 TYR A C 1
ATOM 1411 O O . TYR A 1 181 ? -16.413 10.010 6.149 1.00 94.00 181 TYR A O 1
ATOM 1419 N N . LEU A 1 182 ? -17.280 7.974 5.778 1.00 94.12 182 LEU A N 1
ATOM 1420 C CA . LEU A 1 182 ? -17.212 8.065 4.321 1.00 94.12 182 LEU A CA 1
ATOM 1421 C C . LEU A 1 182 ? -18.526 8.564 3.680 1.00 94.12 182 LEU A C 1
ATOM 1423 O O . LEU A 1 182 ? -19.608 8.213 4.128 1.00 94.12 182 LEU A O 1
ATOM 1427 N N . PRO A 1 183 ? -18.462 9.270 2.534 1.00 90.19 183 PRO A N 1
ATOM 1428 C CA . PRO A 1 183 ? -17.271 9.910 2.000 1.00 90.19 183 PRO A CA 1
ATOM 1429 C C . PRO A 1 183 ? -16.950 11.175 2.805 1.00 90.19 183 PRO A C 1
ATOM 1431 O O . PRO A 1 183 ? -17.792 12.060 2.944 1.00 90.19 183 PRO A O 1
ATOM 1434 N N . GLY A 1 184 ? -15.702 11.303 3.244 1.00 77.44 184 GLY A N 1
ATOM 1435 C CA . GLY A 1 184 ? -15.179 12.577 3.710 1.00 77.44 184 GLY A CA 1
ATOM 1436 C C . GLY A 1 184 ? -14.932 13.558 2.554 1.00 77.44 184 GLY A C 1
ATOM 1437 O O . GLY A 1 184 ? -15.423 13.424 1.420 1.00 77.44 184 GLY A O 1
ATOM 1438 N N . GLY A 1 185 ? -14.110 14.566 2.830 1.00 80.38 185 GLY A N 1
ATOM 1439 C CA . GLY A 1 185 ? -13.729 15.587 1.863 1.00 80.38 185 GLY A CA 1
ATOM 1440 C C . GLY A 1 185 ? -12.475 16.348 2.279 1.00 80.38 185 GLY A C 1
ATOM 1441 O O . GLY A 1 185 ? -11.720 15.914 3.145 1.00 80.38 185 GLY A O 1
ATOM 1442 N N . GLY A 1 186 ? -12.258 17.500 1.647 1.00 83.56 186 GLY A N 1
ATOM 1443 C CA . GLY A 1 186 ? -11.114 18.369 1.930 1.00 83.56 186 GLY A CA 1
ATOM 1444 C C . GLY A 1 186 ? -9.890 18.091 1.058 1.00 83.56 186 GLY A C 1
ATOM 1445 O O . GLY A 1 186 ? -9.924 17.273 0.139 1.00 83.56 186 GLY A O 1
ATOM 1446 N N . GLN A 1 187 ? -8.816 18.831 1.321 1.00 86.06 187 GLN A N 1
ATOM 1447 C CA . GLN A 1 187 ? -7.532 18.647 0.642 1.00 86.06 187 GLN A CA 1
ATOM 1448 C C . GLN A 1 187 ? -6.789 17.432 1.218 1.00 86.06 187 GLN A C 1
ATOM 1450 O O . GLN A 1 187 ? -7.109 16.993 2.321 1.00 86.06 187 GLN A O 1
ATOM 1455 N N . PRO A 1 188 ? -5.816 16.853 0.498 1.00 86.50 188 PRO A N 1
ATOM 1456 C CA . PRO A 1 188 ? -4.912 15.865 1.074 1.00 86.50 188 PRO A CA 1
ATOM 1457 C C . PRO A 1 188 ? -4.173 16.427 2.293 1.00 86.50 188 PRO A C 1
ATOM 1459 O O . PRO A 1 188 ? -3.514 17.462 2.201 1.00 86.50 188 PRO A O 1
ATOM 1462 N N . GLU A 1 189 ? -4.249 15.723 3.420 1.00 86.12 189 GLU A N 1
ATOM 1463 C CA . GLU A 1 189 ? -3.607 16.118 4.673 1.00 86.12 189 GLU A CA 1
ATOM 1464 C C . GLU A 1 189 ? -2.882 14.929 5.311 1.00 86.12 189 GLU A C 1
ATOM 1466 O O . GLU A 1 189 ? -3.178 13.763 5.042 1.00 86.12 189 GLU A O 1
ATOM 1471 N N . VAL A 1 190 ? -1.874 15.233 6.130 1.00 89.19 190 VAL A N 1
ATOM 1472 C CA . VAL A 1 190 ? -1.151 14.228 6.914 1.00 89.19 190 VAL A CA 1
ATOM 1473 C C . VAL A 1 190 ? -1.856 14.009 8.246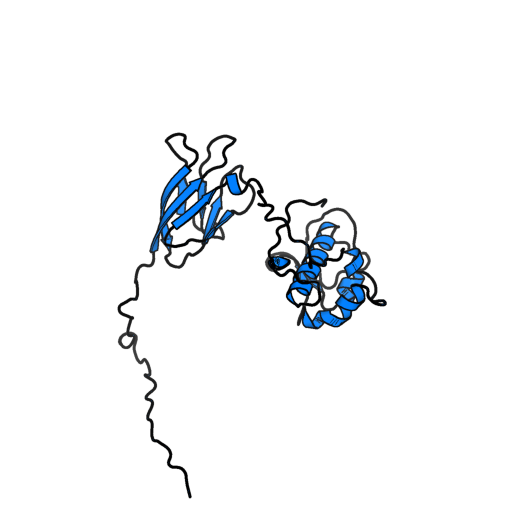 1.00 89.19 190 VAL A C 1
ATOM 1475 O O . VAL A 1 190 ? -2.331 14.959 8.865 1.00 89.19 190 VAL A O 1
ATOM 1478 N N . LEU A 1 191 ? -1.864 12.768 8.732 1.00 91.50 191 LEU A N 1
ATOM 1479 C CA . LEU A 1 191 ? -2.318 12.492 10.092 1.00 91.50 191 LEU A CA 1
ATOM 1480 C C . LEU A 1 191 ? -1.331 13.089 11.100 1.00 91.50 191 LEU A C 1
ATOM 1482 O O . LEU A 1 191 ? -0.116 12.939 10.961 1.00 91.50 191 LEU A O 1
ATOM 1486 N N . THR A 1 192 ? -1.865 13.750 12.122 1.00 93.56 192 THR A N 1
ATOM 1487 C CA . THR A 1 192 ? -1.098 14.370 13.216 1.00 93.56 192 THR A CA 1
ATOM 1488 C C . THR A 1 192 ? -1.360 13.721 14.574 1.00 93.56 192 THR A C 1
ATOM 1490 O O . THR A 1 192 ? -0.697 14.068 15.550 1.00 93.56 192 THR A O 1
ATOM 1493 N N . GLN A 1 193 ? -2.316 12.792 14.632 1.00 94.44 193 GLN A N 1
ATOM 1494 C CA . GLN A 1 193 ? -2.698 12.015 15.806 1.00 94.44 193 GLN A CA 1
ATOM 1495 C C . GLN A 1 193 ? -3.378 10.708 15.378 1.00 94.44 193 GLN A C 1
ATOM 1497 O O . GLN A 1 193 ? -3.773 10.570 14.216 1.00 94.44 193 GLN A O 1
ATOM 1502 N N . ASP A 1 194 ? -3.525 9.776 16.319 1.00 96.19 194 ASP A N 1
ATOM 1503 C CA . ASP A 1 194 ? -4.401 8.618 16.159 1.00 96.19 194 ASP A CA 1
ATOM 1504 C C . ASP A 1 194 ? -5.874 9.034 16.218 1.00 96.19 194 ASP A C 1
ATOM 1506 O O . ASP A 1 194 ? -6.261 9.899 17.007 1.00 96.19 194 ASP A O 1
ATOM 1510 N N . TRP A 1 195 ? -6.698 8.384 15.402 1.00 96.19 195 TRP A N 1
ATOM 1511 C CA . TRP A 1 195 ? -8.137 8.602 15.330 1.00 96.19 195 TRP A CA 1
ATOM 1512 C C . TRP A 1 195 ? -8.877 7.299 15.608 1.00 96.19 195 TRP A C 1
ATOM 1514 O O . TRP A 1 195 ? -8.589 6.269 14.997 1.00 96.19 195 TRP A O 1
ATOM 1524 N N . LEU A 1 196 ? -9.855 7.360 16.508 1.00 96.81 196 LEU A N 1
ATOM 1525 C CA . LEU A 1 196 ? -10.755 6.257 16.821 1.00 96.81 196 LEU A CA 1
ATOM 1526 C C . LEU A 1 196 ? -12.170 6.652 16.406 1.00 96.81 196 LEU A C 1
ATOM 1528 O O . LEU A 1 196 ? -12.714 7.606 16.954 1.00 96.81 196 LEU A O 1
ATOM 1532 N N . ASN A 1 197 ? -12.734 5.912 15.453 1.00 95.38 197 ASN A N 1
ATOM 1533 C CA . ASN A 1 197 ? -14.056 6.115 14.862 1.00 95.38 197 ASN A CA 1
ATOM 1534 C C . ASN A 1 197 ? -14.321 7.582 14.474 1.00 95.38 197 ASN A C 1
ATOM 1536 O O . ASN A 1 197 ? -15.307 8.156 14.942 1.00 95.38 197 ASN A O 1
ATOM 1540 N N . PRO A 1 198 ? -13.446 8.217 13.662 1.00 93.62 198 PRO A N 1
ATOM 1541 C CA . PRO A 1 198 ? -13.685 9.590 13.243 1.00 93.62 198 PRO A CA 1
ATOM 1542 C C . PRO A 1 198 ? -14.993 9.687 12.455 1.00 93.62 198 PRO A C 1
ATOM 1544 O O . PRO A 1 198 ? -15.312 8.793 11.671 1.00 93.62 198 PRO A O 1
ATOM 1547 N N . GLY A 1 199 ? -15.742 10.774 12.621 1.00 88.12 199 GLY A N 1
ATOM 1548 C CA . GLY A 1 199 ? -17.030 10.931 11.947 1.00 88.12 199 GLY A CA 1
ATOM 1549 C C . GLY A 1 199 ? -17.537 12.368 11.874 1.00 88.12 199 GLY A C 1
ATOM 1550 O O . GLY A 1 199 ? -17.025 13.287 12.515 1.00 88.12 199 GLY A O 1
ATOM 1551 N N . GLY A 1 200 ? -18.579 12.585 11.069 1.00 77.44 200 GLY A N 1
ATOM 1552 C CA . GLY A 1 200 ? -19.225 13.893 10.955 1.00 77.44 200 GLY A CA 1
ATOM 1553 C C . GLY A 1 200 ? -18.287 14.969 10.394 1.00 77.44 200 GLY A C 1
ATOM 1554 O O . GLY A 1 200 ? -17.962 14.945 9.212 1.00 77.44 200 GLY A O 1
ATOM 1555 N N . SER A 1 201 ? -17.885 15.937 11.225 1.00 79.50 201 SER A N 1
ATOM 1556 C CA . SER A 1 201 ? -17.005 17.052 10.827 1.00 79.50 201 SER A CA 1
ATOM 1557 C C . SER A 1 201 ? -15.510 16.711 10.832 1.00 79.50 201 SER A C 1
ATOM 1559 O O . SER A 1 201 ? -14.689 17.553 10.468 1.00 79.50 201 SER A O 1
ATOM 1561 N N . GLU A 1 202 ? -15.138 15.514 11.284 1.00 87.00 202 GLU A N 1
ATOM 1562 C CA . GLU A 1 202 ? -13.749 15.061 11.361 1.00 87.00 202 GLU A CA 1
ATOM 1563 C C . GLU A 1 202 ? -13.281 14.545 9.996 1.00 87.00 202 GLU A C 1
ATOM 1565 O O . GLU A 1 202 ? -13.272 13.349 9.708 1.00 87.00 202 GLU A O 1
ATOM 1570 N N . HIS A 1 203 ? -12.901 15.473 9.120 1.00 85.06 203 HIS A N 1
ATOM 1571 C CA . HIS A 1 203 ? -12.343 15.149 7.811 1.00 85.06 203 HIS A CA 1
ATOM 1572 C C . HIS A 1 203 ? -10.820 15.054 7.897 1.00 85.06 203 HIS A C 1
ATOM 1574 O O . HIS A 1 203 ? -10.157 16.027 8.241 1.00 85.06 203 HIS A O 1
ATOM 1580 N N . LEU A 1 204 ? -10.259 13.895 7.540 1.00 90.88 204 LEU A N 1
ATOM 1581 C CA . LEU A 1 204 ? -8.804 13.648 7.569 1.00 90.88 204 LEU A CA 1
ATOM 1582 C C . LEU A 1 204 ? -8.150 13.860 6.191 1.00 90.88 204 LEU A C 1
ATOM 1584 O O . LEU A 1 204 ? -7.061 13.359 5.914 1.00 90.88 204 LEU A O 1
ATOM 1588 N N . GLY A 1 205 ? -8.851 14.586 5.317 1.00 89.19 205 GLY A N 1
ATOM 1589 C CA . GLY A 1 205 ? -8.459 14.867 3.946 1.00 89.19 205 GLY A CA 1
ATOM 1590 C C . GLY A 1 205 ? -8.854 13.779 2.947 1.00 89.19 205 GLY A C 1
ATOM 1591 O O . GLY A 1 205 ? -8.940 12.593 3.262 1.00 89.19 205 GLY A O 1
ATOM 1592 N N . ASN A 1 206 ? -9.038 14.181 1.686 1.00 88.75 206 ASN A N 1
ATOM 1593 C CA . ASN A 1 206 ? -9.500 13.286 0.618 1.00 88.75 206 ASN A CA 1
ATOM 1594 C C . ASN A 1 206 ? -8.579 12.071 0.401 1.00 88.75 206 ASN A C 1
ATOM 1596 O O . ASN A 1 206 ? -9.053 11.011 0.005 1.00 88.75 206 ASN A O 1
ATOM 1600 N N . MET A 1 207 ? -7.279 12.195 0.690 1.00 87.69 207 MET A N 1
ATOM 1601 C CA . MET A 1 207 ? -6.345 11.070 0.600 1.00 87.69 207 MET A CA 1
ATOM 1602 C C . MET A 1 207 ? -6.669 9.960 1.611 1.00 87.69 207 MET A C 1
ATOM 1604 O O . MET A 1 207 ? -6.607 8.784 1.255 1.00 87.69 207 MET A O 1
ATOM 1608 N N . ALA A 1 208 ? -7.054 10.310 2.843 1.00 91.50 208 ALA A N 1
ATOM 1609 C CA . ALA A 1 208 ? -7.424 9.326 3.857 1.00 91.50 208 ALA A CA 1
ATOM 1610 C C . ALA A 1 208 ? -8.643 8.512 3.403 1.00 91.50 208 ALA A C 1
ATOM 1612 O O . ALA A 1 208 ? -8.587 7.281 3.401 1.00 91.50 208 ALA A O 1
ATOM 1613 N N . ASP A 1 209 ? -9.686 9.181 2.900 1.00 91.88 209 ASP A N 1
ATOM 1614 C CA . ASP A 1 209 ? -10.878 8.512 2.375 1.00 91.88 209 ASP A CA 1
ATOM 1615 C C . ASP A 1 209 ? -10.551 7.506 1.262 1.00 91.88 209 ASP A C 1
ATOM 1617 O O . ASP A 1 209 ? -11.094 6.400 1.223 1.00 91.88 209 ASP A O 1
ATOM 1621 N N . GLN A 1 210 ? -9.681 7.902 0.326 1.00 90.44 210 GLN A N 1
ATOM 1622 C CA . GLN A 1 210 ? -9.311 7.069 -0.818 1.00 90.44 210 GLN A CA 1
ATOM 1623 C C . GLN A 1 210 ? -8.492 5.856 -0.373 1.00 90.44 210 GLN A C 1
ATOM 1625 O O . GLN A 1 210 ? -8.724 4.753 -0.866 1.00 90.44 210 GLN A O 1
ATOM 1630 N N . ILE A 1 211 ? -7.576 6.026 0.588 1.00 91.38 211 ILE A N 1
ATOM 1631 C CA . ILE A 1 211 ? -6.814 4.912 1.166 1.00 91.38 211 ILE A CA 1
ATOM 1632 C C . ILE A 1 211 ? -7.753 3.949 1.901 1.00 91.38 211 ILE A C 1
ATOM 1634 O O . ILE A 1 211 ? -7.630 2.735 1.731 1.00 91.38 211 ILE A O 1
ATOM 1638 N N . ILE A 1 212 ? -8.701 4.465 2.686 1.00 94.88 212 ILE A N 1
ATOM 1639 C CA . ILE A 1 212 ? -9.681 3.648 3.414 1.00 94.88 212 ILE A CA 1
ATOM 1640 C C . ILE A 1 212 ? -10.539 2.848 2.424 1.00 94.88 212 ILE A C 1
ATOM 1642 O O . ILE A 1 212 ? -10.644 1.629 2.550 1.00 94.88 212 ILE A O 1
ATOM 1646 N N . ALA A 1 213 ? -11.061 3.489 1.374 1.00 94.75 213 ALA A N 1
ATOM 1647 C CA . ALA A 1 213 ? -11.812 2.810 0.317 1.00 94.75 213 ALA A CA 1
ATOM 1648 C C . ALA A 1 213 ? -10.968 1.761 -0.429 1.00 94.75 213 ALA A C 1
ATOM 1650 O O . ALA A 1 213 ? -11.441 0.659 -0.712 1.00 94.75 213 ALA A O 1
ATOM 1651 N N . ALA A 1 214 ? -9.702 2.068 -0.725 1.00 92.12 214 ALA A N 1
ATOM 1652 C CA . ALA A 1 214 ? -8.773 1.126 -1.346 1.00 92.12 214 ALA A CA 1
ATOM 1653 C C . ALA A 1 214 ? -8.516 -0.105 -0.463 1.00 92.12 214 ALA A C 1
ATOM 1655 O O . ALA A 1 214 ? -8.472 -1.227 -0.975 1.00 92.12 214 ALA A O 1
ATOM 1656 N N . ARG A 1 215 ? -8.385 0.084 0.855 1.00 94.62 215 ARG A N 1
ATOM 1657 C CA . ARG A 1 215 ? -8.245 -1.016 1.818 1.00 94.62 215 ARG A CA 1
ATOM 1658 C C . ARG A 1 215 ? -9.499 -1.879 1.885 1.00 94.62 215 ARG A C 1
ATOM 1660 O O . ARG A 1 215 ? -9.366 -3.090 1.761 1.00 94.62 215 ARG A O 1
ATOM 1667 N N . LEU A 1 216 ? -10.690 -1.282 1.955 1.00 96.50 216 LEU A N 1
ATOM 1668 C CA . LEU A 1 216 ? -11.956 -2.028 1.923 1.00 96.50 216 LEU A CA 1
ATOM 1669 C C . LEU A 1 216 ? -12.087 -2.863 0.643 1.00 96.50 216 LEU A C 1
ATOM 1671 O O . LEU A 1 216 ? -12.384 -4.052 0.709 1.00 96.50 216 LEU A O 1
ATOM 1675 N N . ASN A 1 217 ? -11.776 -2.280 -0.520 1.00 95.12 217 ASN A N 1
ATOM 1676 C CA . ASN A 1 217 ? -11.772 -3.010 -1.789 1.00 95.12 217 ASN A CA 1
ATOM 1677 C C . ASN A 1 217 ? -10.833 -4.224 -1.749 1.00 95.12 217 ASN A C 1
ATOM 1679 O O . ASN A 1 217 ? -11.240 -5.334 -2.084 1.00 95.12 217 ASN A O 1
ATOM 1683 N N . ARG A 1 218 ? -9.581 -4.033 -1.316 1.00 92.62 218 ARG A N 1
ATOM 1684 C CA . ARG A 1 218 ? -8.602 -5.122 -1.193 1.00 92.62 218 ARG A CA 1
ATOM 1685 C C . ARG A 1 218 ? -9.102 -6.219 -0.251 1.00 92.62 218 ARG A C 1
ATOM 1687 O O . ARG A 1 218 ? -9.056 -7.394 -0.606 1.00 92.62 218 ARG A O 1
ATOM 1694 N N . ASP A 1 219 ? -9.529 -5.839 0.946 1.00 94.81 219 ASP A N 1
ATOM 1695 C CA . ASP A 1 219 ? -9.783 -6.775 2.039 1.00 94.81 219 ASP A CA 1
ATOM 1696 C C . ASP A 1 219 ? -11.076 -7.575 1.791 1.00 94.81 219 ASP A C 1
ATOM 1698 O O . ASP A 1 219 ? -11.085 -8.793 1.967 1.00 94.81 219 ASP A O 1
ATOM 1702 N N . TYR A 1 220 ? -12.131 -6.944 1.256 1.00 95.44 220 TYR A N 1
ATOM 1703 C CA . TYR A 1 220 ? -13.357 -7.650 0.859 1.00 95.44 220 TYR A CA 1
ATOM 1704 C C . TYR A 1 220 ? -13.156 -8.543 -0.373 1.00 95.44 220 TYR A C 1
ATOM 1706 O O . TYR A 1 220 ? -13.771 -9.606 -0.461 1.00 95.44 220 TYR A O 1
ATOM 1714 N N . ASN A 1 221 ? -12.286 -8.157 -1.317 1.00 92.75 221 ASN A N 1
ATOM 1715 C CA . ASN A 1 221 ? -11.885 -9.047 -2.412 1.00 92.75 221 ASN A CA 1
ATOM 1716 C C . ASN A 1 221 ? -11.135 -10.270 -1.875 1.00 92.75 221 ASN A C 1
ATOM 1718 O O . ASN A 1 221 ? -11.474 -11.393 -2.235 1.00 92.75 221 ASN A O 1
ATOM 1722 N N . GLN A 1 222 ? -10.177 -10.063 -0.969 1.00 88.50 222 GLN A N 1
ATOM 1723 C CA . GLN A 1 222 ? -9.422 -11.149 -0.343 1.00 88.50 222 GLN A CA 1
ATOM 1724 C C . GLN A 1 222 ? -10.330 -12.111 0.443 1.00 88.50 222 GLN A C 1
ATOM 1726 O O . GLN A 1 222 ? -10.088 -13.316 0.443 1.00 88.50 222 GLN A O 1
ATOM 1731 N N . ALA A 1 223 ? -11.376 -11.594 1.090 1.00 90.81 223 ALA A N 1
ATOM 1732 C CA . ALA A 1 223 ? -12.361 -12.395 1.813 1.00 90.81 223 ALA A CA 1
ATOM 1733 C C . ALA A 1 223 ? -13.400 -13.092 0.907 1.00 90.81 223 ALA A C 1
ATOM 1735 O O . ALA A 1 223 ? -14.191 -13.893 1.397 1.00 90.81 223 ALA A O 1
ATOM 1736 N N . GLY A 1 224 ? -13.397 -12.823 -0.405 1.00 90.81 224 GLY A N 1
ATOM 1737 C CA . GLY A 1 224 ? -14.311 -13.450 -1.366 1.00 90.81 224 GLY A CA 1
ATOM 1738 C C . GLY A 1 224 ? -15.695 -12.802 -1.454 1.00 90.81 224 GLY A C 1
ATOM 1739 O O . GLY A 1 224 ? -16.611 -13.399 -2.015 1.00 90.81 224 GLY A O 1
ATOM 1740 N N . PHE A 1 225 ? -15.862 -11.589 -0.921 1.00 93.00 225 PHE A N 1
ATOM 1741 C CA . PHE A 1 225 ? -17.125 -10.839 -0.965 1.00 93.00 225 PHE A CA 1
ATOM 1742 C C . PHE A 1 225 ? -17.216 -9.862 -2.143 1.00 93.00 225 PHE A C 1
ATOM 1744 O O . PHE A 1 225 ? -18.272 -9.279 -2.382 1.00 93.00 225 PHE A O 1
ATOM 1751 N N . LEU A 1 226 ? -16.128 -9.692 -2.897 1.00 92.06 226 LEU A N 1
ATOM 1752 C CA . LEU A 1 226 ? -16.106 -8.963 -4.166 1.00 92.06 226 LEU A CA 1
ATOM 1753 C C . LEU A 1 226 ? -15.789 -9.908 -5.320 1.00 92.06 226 LEU A C 1
ATOM 1755 O O . LEU A 1 226 ? -15.409 -11.059 -5.113 1.00 92.06 226 LEU A O 1
ATOM 1759 N N . GLY A 1 227 ? -15.944 -9.403 -6.544 1.00 84.12 227 GLY A N 1
ATOM 1760 C CA . GLY A 1 227 ? -15.629 -10.160 -7.747 1.00 84.12 227 GLY A CA 1
ATOM 1761 C C . GLY A 1 227 ? -14.200 -10.714 -7.728 1.00 84.12 227 GLY A C 1
ATOM 1762 O O . GLY A 1 227 ? -13.304 -10.132 -7.117 1.00 84.12 227 GLY A O 1
ATOM 1763 N N . VAL A 1 228 ? -14.010 -11.855 -8.387 1.00 78.88 228 VAL A N 1
ATOM 1764 C CA . VAL A 1 228 ? -12.751 -12.602 -8.437 1.00 78.88 228 VAL A CA 1
ATOM 1765 C C . VAL A 1 228 ? -12.151 -12.526 -9.835 1.00 78.88 228 VAL A C 1
ATOM 1767 O O . VAL A 1 228 ? -12.869 -12.671 -10.821 1.00 78.88 228 VAL A O 1
ATOM 1770 N N . ASN A 1 229 ? -10.835 -12.351 -9.923 1.00 80.19 229 ASN A N 1
ATOM 1771 C CA . ASN A 1 229 ? -10.087 -12.567 -11.156 1.00 80.19 229 ASN A CA 1
ATOM 1772 C C . ASN A 1 229 ? -9.369 -13.926 -11.070 1.00 80.19 229 ASN A C 1
ATOM 1774 O O . ASN A 1 229 ? -8.924 -14.338 -9.998 1.00 80.19 229 ASN A O 1
ATOM 1778 N N . SER A 1 230 ? -9.289 -14.655 -12.185 1.00 71.00 230 SER A N 1
ATOM 1779 C CA . SER A 1 230 ? -8.709 -16.008 -12.216 1.00 71.00 230 SER A CA 1
ATOM 1780 C C . SER A 1 230 ? -7.182 -16.035 -12.170 1.00 71.00 230 SER A C 1
ATOM 1782 O O . SER A 1 230 ? -6.596 -17.102 -11.994 1.00 71.00 230 SER A O 1
ATOM 1784 N N . THR A 1 231 ? -6.546 -14.886 -12.380 1.00 64.12 231 THR A N 1
ATOM 1785 C CA . THR A 1 231 ? -5.107 -14.767 -12.621 1.00 64.12 231 THR A CA 1
ATOM 1786 C C . THR A 1 231 ? -4.405 -14.035 -11.481 1.00 64.12 231 THR A C 1
ATOM 1788 O O . THR A 1 231 ? -3.312 -14.439 -11.090 1.00 64.12 231 THR A O 1
ATOM 1791 N N . TYR A 1 232 ? -5.038 -12.995 -10.932 1.00 69.62 232 TYR A N 1
ATOM 1792 C CA . TYR A 1 232 ? -4.481 -12.148 -9.878 1.00 69.62 232 TYR A CA 1
ATOM 1793 C C . TYR A 1 232 ? -5.507 -11.866 -8.778 1.00 69.62 232 TYR A C 1
ATOM 1795 O O . TYR A 1 232 ? -6.715 -11.842 -9.006 1.00 69.62 232 TYR A O 1
ATOM 1803 N N . SER A 1 233 ? -5.021 -11.584 -7.577 1.00 73.94 233 SER A N 1
ATOM 1804 C CA . SER A 1 233 ? -5.803 -10.985 -6.495 1.00 73.94 233 SER A CA 1
ATOM 1805 C C . SER A 1 233 ? -5.714 -9.457 -6.550 1.00 73.94 233 SER A C 1
ATOM 1807 O O . SER A 1 233 ? -4.718 -8.891 -7.004 1.00 73.94 233 SER A O 1
ATOM 1809 N N . LEU A 1 234 ? -6.730 -8.750 -6.044 1.00 77.69 234 LEU A N 1
ATOM 1810 C CA . LEU A 1 234 ? -6.738 -7.283 -6.095 1.00 77.69 234 LEU A CA 1
ATOM 1811 C C . LEU A 1 234 ? -5.576 -6.675 -5.288 1.00 77.69 234 LEU A C 1
ATOM 1813 O O . LEU A 1 234 ? -5.064 -5.612 -5.627 1.00 77.69 234 LEU A O 1
ATOM 1817 N N . GLY A 1 235 ? -5.130 -7.372 -4.239 1.00 72.38 235 GLY A N 1
ATOM 1818 C CA . GLY A 1 235 ? -3.993 -6.967 -3.411 1.00 72.38 235 GLY A CA 1
ATOM 1819 C C . GLY A 1 235 ? -2.625 -7.067 -4.091 1.00 72.38 235 GLY A C 1
ATOM 1820 O O . GLY A 1 235 ? -1.658 -6.550 -3.537 1.00 72.38 235 GLY A O 1
ATOM 1821 N N . GLU A 1 236 ? -2.533 -7.706 -5.260 1.00 69.19 236 GLU A N 1
ATOM 1822 C CA . GLU A 1 236 ? -1.309 -7.762 -6.073 1.00 69.19 236 GLU A CA 1
ATOM 1823 C C . GLU A 1 236 ? -1.198 -6.582 -7.047 1.00 69.19 236 GLU A C 1
ATOM 1825 O O . GLU A 1 236 ? -0.132 -6.356 -7.626 1.00 69.19 236 GLU A O 1
ATOM 1830 N N . LEU A 1 237 ? -2.270 -5.798 -7.216 1.00 70.56 237 LEU A N 1
ATOM 1831 C CA . LEU A 1 237 ? -2.242 -4.609 -8.057 1.00 70.56 237 LEU A CA 1
ATOM 1832 C C . LEU A 1 237 ? -1.471 -3.473 -7.377 1.00 70.56 237 LEU A C 1
ATOM 1834 O O . LEU A 1 237 ? -1.554 -3.250 -6.168 1.00 70.56 237 LEU A O 1
ATOM 1838 N N . VAL A 1 238 ? -0.742 -2.709 -8.186 1.00 68.50 238 VAL A N 1
ATOM 1839 C CA . VAL A 1 238 ? 0.040 -1.554 -7.735 1.00 68.50 238 VAL A CA 1
ATOM 1840 C C . VAL A 1 238 ? -0.556 -0.256 -8.267 1.00 68.50 238 VAL A C 1
ATOM 1842 O O . VAL A 1 238 ? -0.923 -0.156 -9.438 1.00 68.50 238 VAL A O 1
ATOM 1845 N N . PHE A 1 239 ? -0.612 0.775 -7.422 1.00 65.31 239 PHE A N 1
ATOM 1846 C CA . PHE A 1 239 ? -1.044 2.105 -7.849 1.00 65.31 239 PHE A CA 1
ATOM 1847 C C . PHE A 1 239 ? 0.000 2.738 -8.783 1.00 65.31 239 PHE A C 1
ATOM 1849 O O . PHE A 1 239 ? 1.135 3.054 -8.399 1.00 65.31 239 PHE A O 1
ATOM 1856 N N . MET A 1 240 ? -0.388 2.922 -10.044 1.00 58.12 240 MET A N 1
ATOM 1857 C CA . MET A 1 240 ? 0.468 3.511 -11.074 1.00 58.12 240 MET A CA 1
ATOM 1858 C C . MET A 1 240 ? 0.426 5.038 -11.045 1.00 58.12 240 MET A C 1
ATOM 1860 O O . MET A 1 240 ? 1.485 5.662 -11.073 1.00 58.12 240 MET A O 1
ATOM 1864 N N . ASP A 1 241 ? -0.759 5.625 -10.930 1.00 57.47 241 ASP A N 1
ATOM 1865 C CA . ASP A 1 241 ? -0.981 7.063 -10.777 1.00 57.47 241 ASP A CA 1
ATOM 1866 C C . ASP A 1 241 ? -2.417 7.306 -10.273 1.00 57.47 241 ASP A C 1
ATOM 1868 O O . ASP A 1 241 ? -3.228 6.374 -10.264 1.00 57.47 241 ASP A O 1
ATOM 1872 N N . GLY A 1 242 ? -2.740 8.530 -9.859 1.00 58.06 242 GLY A N 1
ATOM 1873 C CA . GLY A 1 242 ? -4.093 8.914 -9.462 1.00 58.06 242 GLY A CA 1
ATOM 1874 C C . GLY A 1 242 ? -4.208 10.391 -9.067 1.00 58.06 242 GLY A C 1
ATOM 1875 O O . GLY A 1 242 ? -3.234 10.973 -8.591 1.00 58.06 242 GLY A O 1
ATOM 1876 N N . PRO A 1 243 ? -5.386 11.016 -9.252 1.00 55.06 243 PRO A N 1
ATOM 1877 C CA . PRO A 1 243 ? -5.643 12.354 -8.737 1.00 55.06 243 PRO A CA 1
ATOM 1878 C C . PRO A 1 243 ? -5.777 12.273 -7.210 1.00 55.06 243 PRO A C 1
ATOM 1880 O O . PRO A 1 243 ? -6.777 11.758 -6.705 1.00 55.06 243 PRO A O 1
ATOM 1883 N N . PHE A 1 244 ? -4.759 12.738 -6.490 1.00 54.78 244 PHE A N 1
ATOM 1884 C CA . PHE A 1 244 ? -4.783 12.878 -5.034 1.00 54.78 244 PHE A CA 1
ATOM 1885 C C . PHE A 1 244 ? -5.070 14.324 -4.648 1.00 54.78 244 PHE A C 1
ATOM 1887 O O . PHE A 1 244 ? -4.353 15.215 -5.160 1.00 54.78 244 PHE A O 1
#